Protein AF-A0A7J6KWG3-F1 (afdb_monomer)

Foldseek 3Di:
DDDDPDPDDPDDPPQCQQQLVLLAAKWWWADQFWNIKIWGQDRVLQWIKIKTATPDVQWDIFIATGFHWDAHSVNFKIFTHDRDPDHAQDFDWDPPFDDDPDQKWWADLVQLWTWDDDPNDIWTWHQVPHDPPFPRAPPPSNDNADKTWTADQFFRTWIKGDDVVLQFIKTKTDTPDPNTGITIGTRFHWDADPVNTMIGTDDDDDPDPGDDDPPQTPPDGDDDDRMWGADSVQSWTWDADPNDTITIHPVSD

Radius of gyration: 22.86 Å; Cα contacts (8 Å, |Δi|>4): 565; chains: 1; bounding box: 77×33×83 Å

Nearest PDB structures (foldseek):
  7z6h-assembly1_A  TM=2.059E-01  e=9.298E-02  Homo sapiens
  5wzq-assembly1_A  TM=2.617E-01  e=6.877E+00  Bifidobacterium bifidum
  5wzq-assembly2_B  TM=2.018E-01  e=3.888E+00  Bifidobacterium bifidum
  5wzn-assembly1_A  TM=2.023E-01  e=4.094E+00  Bifidobacterium bifidum
  4dq3-assembly1_A  TM=2.578E-01  e=5.038E+00  Bos taurus

Solvent-accessible surface area (backbone atoms only — not comparable to full-atom values): 14229 Å² total; per-residue (Å²): 139,88,82,84,86,78,83,74,83,83,73,85,75,71,78,61,58,26,59,42,68,70,63,45,45,57,26,16,27,54,49,86,65,23,65,32,36,39,40,37,35,38,46,90,77,33,28,33,32,41,38,38,28,43,56,48,91,85,28,36,56,32,80,45,54,65,22,37,43,47,41,37,73,80,45,44,31,41,37,45,50,74,67,52,93,65,57,71,73,57,91,60,36,32,61,90,47,80,69,82,87,66,56,55,36,39,32,40,62,90,76,50,32,42,40,45,75,55,94,93,39,78,35,68,15,23,48,89,65,37,66,89,86,52,74,70,45,63,92,56,67,85,59,80,41,28,46,26,15,31,58,52,92,62,25,59,48,28,37,38,38,36,38,65,91,79,34,27,32,31,42,39,37,28,46,59,53,81,72,28,43,47,30,56,44,57,39,43,44,47,47,64,44,97,85,55,44,34,40,36,43,69,82,74,101,65,81,62,78,42,72,92,70,82,64,50,18,49,94,50,82,71,82,85,68,57,60,33,44,34,41,71,90,75,50,32,40,41,49,74,58,97,88,42,78,28,66,14,25,53,88,58,84

Sequence (253 aa):
MLFRLSAIASVFSASLAGDLSTADGMYCGSGKYWSSLMFIVNSTDETLIASGIANLPYAAPWYLSNISIHMNELGDEIVIGKAPKTREPHSIGGFGYRVPSWTQVNFDVRTQTISATYKDTEMRCTPDQCPEHLPSPHDDRSSLDGFYCCSSKYWRDFFFRVDAADGTLDISGMATLPNSAPFYLSGIPFSTAKDGTVIELGVNGHQSRALRHTIGGFGYPVPSWTTLPFDANTKTITATYRGEKINCTPEQC

Mean predicted aligned error: 13.53 Å

Secondary structure (DSSP, 8-state):
-------------------GGGG-EEEEE--SSEEEEEEEEETTTTEEEEEEEESSTTPPPEEEEEEEEEE-TTSSEEEE-PPPSS--------SSSPPP--SEEEEETTTTEEEEEETTEEEEEBGGGS-TTSPPPPS-TT---EEEEE--SSEEEEEEEEETTTTEEEEEEEESSTTPPPEEEEEEEEEE-TTS-EEEE--SS------------TTSPPP--SEEEEETTTTEEEEEETTEEEEEBGGG-

Structure (mmCIF, N/CA/C/O backbone):
data_AF-A0A7J6KWG3-F1
#
_entry.id   AF-A0A7J6KWG3-F1
#
loop_
_atom_site.group_PDB
_atom_site.id
_atom_site.type_symbol
_atom_site.label_atom_id
_atom_site.label_alt_id
_atom_site.label_comp_id
_atom_site.label_asym_id
_atom_site.label_entity_id
_atom_site.label_seq_id
_atom_site.pdbx_PDB_ins_code
_atom_site.Cartn_x
_atom_site.Cartn_y
_atom_site.Cartn_z
_atom_site.occupancy
_atom_site.B_iso_or_equiv
_atom_site.auth_seq_id
_atom_site.auth_comp_id
_atom_site.auth_asym_id
_atom_site.auth_atom_id
_atom_site.pdbx_PDB_model_num
ATOM 1 N N . MET A 1 1 ? 56.470 -1.562 -52.258 1.00 38.12 1 MET A N 1
ATOM 2 C CA . MET A 1 1 ? 55.802 -2.518 -51.351 1.00 38.12 1 MET A CA 1
ATOM 3 C C . MET A 1 1 ? 55.271 -1.706 -50.175 1.00 38.12 1 MET A C 1
ATOM 5 O O . MET A 1 1 ? 56.066 -1.204 -49.394 1.00 38.12 1 MET A O 1
ATOM 9 N N . LEU A 1 2 ? 53.965 -1.414 -50.167 1.00 38.28 2 LEU A N 1
ATOM 10 C CA . LEU A 1 2 ? 53.293 -0.646 -49.113 1.00 38.28 2 LEU A CA 1
ATOM 11 C C . LEU A 1 2 ? 52.994 -1.563 -47.922 1.00 38.28 2 LEU A C 1
ATOM 13 O O . LEU A 1 2 ? 52.408 -2.620 -48.128 1.00 38.28 2 LEU A O 1
ATOM 17 N N . PHE A 1 3 ? 53.262 -1.107 -46.700 1.00 31.44 3 PHE A N 1
ATOM 18 C CA . PHE A 1 3 ? 52.518 -1.553 -45.522 1.00 31.44 3 PHE A CA 1
ATOM 19 C C . PHE A 1 3 ? 51.954 -0.328 -44.803 1.00 31.44 3 PHE A C 1
ATOM 21 O O . PHE A 1 3 ? 52.668 0.423 -44.145 1.00 31.44 3 PHE A O 1
ATOM 28 N N . ARG A 1 4 ? 50.646 -0.114 -44.989 1.00 40.12 4 ARG A N 1
ATOM 29 C CA . ARG A 1 4 ? 49.814 0.706 -44.108 1.00 40.12 4 ARG A CA 1
ATOM 30 C C . ARG A 1 4 ? 49.523 -0.126 -42.860 1.00 40.12 4 ARG A C 1
ATOM 32 O O . ARG A 1 4 ? 48.916 -1.185 -42.977 1.00 40.12 4 ARG A O 1
ATOM 39 N N . LEU A 1 5 ? 49.914 0.360 -41.688 1.00 33.06 5 LEU A N 1
ATOM 40 C CA . LEU A 1 5 ? 49.377 -0.110 -40.412 1.00 33.06 5 LEU A CA 1
ATOM 41 C C . LEU A 1 5 ? 48.216 0.811 -40.031 1.00 33.06 5 LEU A C 1
ATOM 43 O O . LEU A 1 5 ? 48.388 1.853 -39.409 1.00 33.06 5 LEU A O 1
ATOM 47 N N . SER A 1 6 ? 47.027 0.430 -40.486 1.00 37.72 6 SER A N 1
ATOM 48 C CA . SER A 1 6 ? 45.756 0.918 -39.964 1.00 37.72 6 SER A CA 1
ATOM 49 C C . SER A 1 6 ? 45.388 0.021 -38.785 1.00 37.72 6 SER A C 1
ATOM 51 O O . SER A 1 6 ? 44.870 -1.074 -38.987 1.00 37.72 6 SER A O 1
ATOM 53 N N . ALA A 1 7 ? 45.697 0.445 -37.561 1.00 38.38 7 ALA A N 1
ATOM 54 C CA . ALA A 1 7 ? 45.121 -0.182 -36.380 1.00 38.38 7 ALA A CA 1
ATOM 55 C C . ALA A 1 7 ? 43.686 0.335 -36.234 1.00 38.38 7 ALA A C 1
ATOM 57 O O . ALA A 1 7 ? 43.446 1.503 -35.931 1.00 38.38 7 ALA A O 1
ATOM 58 N N . ILE A 1 8 ? 42.755 -0.552 -36.571 1.00 42.16 8 ILE A N 1
ATOM 59 C CA . ILE A 1 8 ? 41.315 -0.408 -36.405 1.00 42.16 8 ILE A CA 1
ATOM 60 C C . ILE A 1 8 ? 40.984 -0.328 -34.912 1.00 42.16 8 ILE A C 1
ATOM 62 O O . ILE A 1 8 ? 41.649 -0.933 -34.074 1.00 42.16 8 ILE A O 1
ATOM 66 N N . ALA A 1 9 ? 39.948 0.456 -34.629 1.00 39.81 9 ALA A N 1
ATOM 67 C CA . ALA A 1 9 ? 39.360 0.728 -33.334 1.00 39.81 9 ALA A CA 1
ATOM 68 C C . ALA A 1 9 ? 39.155 -0.516 -32.454 1.00 39.81 9 ALA A C 1
ATOM 70 O O . ALA A 1 9 ? 38.466 -1.456 -32.842 1.00 39.81 9 ALA A O 1
ATOM 71 N N . SER A 1 10 ? 39.631 -0.430 -31.215 1.00 36.69 10 SER A N 1
ATOM 72 C CA . SER A 1 10 ? 39.047 -1.155 -30.088 1.00 36.69 10 SER A CA 1
ATOM 73 C C . SER A 1 10 ? 38.145 -0.169 -29.355 1.00 36.69 10 SER A C 1
ATOM 75 O O . SER A 1 10 ? 38.565 0.498 -28.410 1.00 36.69 10 SER A O 1
ATOM 77 N N . VAL A 1 11 ? 36.921 -0.000 -29.857 1.00 40.78 11 VAL A N 1
ATOM 78 C CA . VAL A 1 11 ? 35.859 0.672 -29.104 1.00 40.78 11 VAL A CA 1
ATOM 79 C C . VAL A 1 11 ? 35.653 -0.130 -27.825 1.00 40.78 11 VAL A C 1
ATOM 81 O O . VAL A 1 11 ? 35.500 -1.351 -27.877 1.00 40.78 11 VAL A O 1
ATOM 84 N N . PHE A 1 12 ? 35.681 0.566 -26.691 1.00 37.81 12 PHE A N 1
ATOM 85 C CA . PHE A 1 12 ? 35.241 0.069 -25.397 1.00 37.81 12 PHE A CA 1
ATOM 86 C C . PHE A 1 12 ? 33.904 -0.664 -25.553 1.00 37.81 12 PHE A C 1
ATOM 88 O O . PHE A 1 12 ? 32.853 -0.039 -25.620 1.00 37.81 12 PHE A O 1
ATOM 95 N N . SER A 1 13 ? 33.932 -1.992 -25.586 1.00 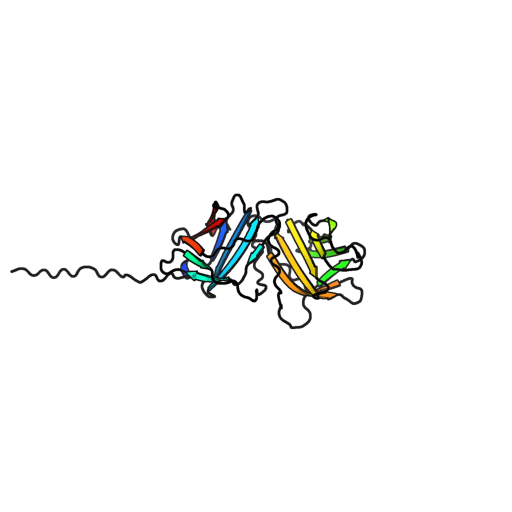36.34 13 SER A N 1
ATOM 96 C CA . SER A 1 13 ? 32.800 -2.775 -25.107 1.00 36.34 13 SER A CA 1
ATOM 97 C C . SER A 1 13 ? 33.060 -2.965 -23.625 1.00 36.34 13 SER A C 1
ATOM 99 O O . SER A 1 13 ? 33.536 -4.009 -23.187 1.00 36.34 13 SER A O 1
ATOM 101 N N . ALA A 1 14 ? 32.839 -1.891 -22.860 1.00 39.78 14 ALA A N 1
ATOM 102 C CA . ALA A 1 14 ? 32.459 -2.080 -21.477 1.00 39.78 14 ALA A CA 1
ATOM 103 C C . ALA A 1 14 ? 31.234 -2.987 -21.547 1.00 39.78 14 ALA A C 1
ATOM 105 O O . ALA A 1 14 ? 30.216 -2.614 -22.130 1.00 39.78 14 ALA A O 1
ATOM 106 N N . SER A 1 15 ? 31.382 -4.215 -21.065 1.00 37.25 15 SER A N 1
ATOM 107 C CA . SER A 1 15 ? 30.244 -5.046 -20.736 1.00 37.25 15 SER A CA 1
ATOM 108 C C . SER A 1 15 ? 29.381 -4.217 -19.790 1.00 37.25 15 SER A C 1
ATOM 110 O O . SER A 1 15 ? 29.710 -4.097 -18.608 1.00 37.25 15 SER A O 1
ATOM 112 N N . LEU A 1 16 ? 28.313 -3.608 -20.311 1.00 47.41 16 LEU A N 1
ATOM 113 C CA . LEU A 1 16 ? 27.133 -3.308 -19.517 1.00 47.41 16 LEU A CA 1
ATOM 114 C C . LEU A 1 16 ? 26.587 -4.670 -19.082 1.00 47.41 16 LEU A C 1
ATOM 116 O O . LEU A 1 16 ? 25.642 -5.187 -19.658 1.00 47.41 16 LEU A O 1
ATOM 120 N N . ALA A 1 17 ? 27.243 -5.290 -18.101 1.00 46.81 17 ALA A N 1
ATOM 121 C CA . ALA A 1 17 ? 26.505 -6.109 -17.166 1.00 46.81 17 ALA A CA 1
ATOM 122 C C . ALA A 1 17 ? 25.428 -5.174 -16.610 1.00 46.81 17 ALA A C 1
ATOM 124 O O . ALA A 1 17 ? 25.769 -4.058 -16.208 1.00 46.81 17 ALA A O 1
ATOM 125 N N . GLY A 1 18 ? 24.160 -5.575 -16.710 1.00 57.66 18 GLY A N 1
ATOM 126 C CA . GLY A 1 18 ? 23.022 -4.756 -16.311 1.00 57.66 18 GLY A CA 1
ATOM 127 C C . GLY A 1 18 ? 23.248 -4.174 -14.919 1.00 57.66 18 GLY A C 1
ATOM 128 O O . GLY A 1 18 ? 23.191 -4.887 -13.922 1.00 57.66 18 GLY A O 1
ATOM 129 N N . ASP A 1 19 ? 23.567 -2.885 -14.857 1.00 77.19 19 ASP A N 1
ATOM 130 C CA . ASP A 1 19 ? 23.761 -2.192 -13.594 1.00 77.19 19 ASP A CA 1
ATOM 131 C C . ASP A 1 19 ? 22.392 -1.731 -13.105 1.00 77.19 19 ASP A C 1
ATOM 133 O O . ASP A 1 19 ? 21.732 -0.895 -13.734 1.00 77.19 19 ASP A O 1
ATOM 137 N N . LEU A 1 20 ? 21.967 -2.285 -11.971 1.00 79.75 20 LEU A N 1
ATOM 138 C CA . LEU A 1 20 ? 20.697 -1.944 -11.345 1.00 79.75 20 LEU A CA 1
ATOM 139 C C . LEU A 1 20 ? 20.639 -0.467 -10.926 1.00 79.75 20 LEU A C 1
ATOM 141 O O . LEU A 1 20 ? 19.543 0.075 -10.814 1.00 79.75 20 LEU A O 1
ATOM 145 N N . SER A 1 21 ? 21.783 0.217 -10.775 1.00 77.88 21 SER A N 1
ATOM 146 C CA . SER A 1 21 ? 21.836 1.659 -10.492 1.00 77.88 21 SER A CA 1
ATOM 147 C C . SER A 1 21 ? 21.114 2.505 -11.546 1.00 77.88 21 SER A C 1
ATOM 149 O O . SER A 1 21 ? 20.585 3.572 -11.239 1.00 77.88 21 SER A O 1
ATOM 151 N N . THR A 1 22 ? 21.020 2.012 -12.785 1.00 82.00 22 THR A N 1
ATOM 152 C CA . THR A 1 22 ? 20.290 2.691 -13.866 1.00 82.00 22 THR A CA 1
ATOM 153 C C . THR A 1 22 ? 18.775 2.656 -13.673 1.00 82.00 22 THR A C 1
ATOM 155 O O . THR A 1 22 ? 18.085 3.578 -14.115 1.00 82.00 22 THR A O 1
ATOM 158 N N . ALA A 1 23 ? 18.276 1.630 -12.982 1.00 86.56 23 ALA A N 1
ATOM 159 C CA . ALA A 1 23 ? 16.871 1.432 -12.656 1.00 86.56 23 ALA A CA 1
ATOM 160 C C . ALA A 1 23 ? 16.490 1.977 -11.271 1.00 86.56 23 ALA A C 1
ATOM 162 O O . ALA A 1 23 ? 15.313 1.927 -10.919 1.00 86.56 23 ALA A O 1
ATOM 163 N N . ASP A 1 24 ? 17.431 2.518 -10.494 1.00 89.38 24 ASP A N 1
ATOM 164 C CA . ASP A 1 24 ? 17.155 3.068 -9.165 1.00 89.38 24 ASP A CA 1
ATOM 165 C C . ASP A 1 24 ? 16.125 4.209 -9.223 1.00 89.38 24 ASP A C 1
ATOM 167 O O . ASP A 1 24 ? 16.208 5.116 -10.064 1.00 89.38 24 ASP A O 1
ATOM 171 N N . GLY A 1 25 ? 15.132 4.154 -8.331 1.00 87.25 25 GLY A N 1
ATOM 172 C CA . GLY A 1 25 ? 14.121 5.197 -8.201 1.00 87.25 25 GLY A CA 1
ATOM 173 C C . GLY A 1 25 ? 12.688 4.699 -8.038 1.00 87.25 25 GLY A C 1
ATOM 174 O O . GLY A 1 25 ? 12.412 3.546 -7.701 1.00 87.25 25 GLY A O 1
ATOM 175 N N . MET A 1 26 ? 11.760 5.632 -8.251 1.00 86.12 26 MET A N 1
ATOM 176 C CA . MET A 1 26 ? 10.323 5.431 -8.105 1.00 86.12 26 MET A CA 1
ATOM 177 C C . MET A 1 26 ? 9.627 5.496 -9.454 1.00 86.12 26 MET A C 1
ATOM 179 O O . MET A 1 26 ? 9.906 6.392 -10.244 1.00 86.12 26 MET A O 1
ATOM 183 N N . TYR A 1 27 ? 8.690 4.582 -9.677 1.00 88.38 27 TYR A N 1
ATOM 184 C CA . TYR A 1 27 ? 7.946 4.466 -10.923 1.00 88.38 27 TYR A CA 1
ATOM 185 C C . TYR A 1 27 ? 6.472 4.317 -10.598 1.00 88.38 27 TYR A C 1
ATOM 187 O O . TYR A 1 27 ? 6.094 3.380 -9.895 1.00 88.38 27 TYR A O 1
ATOM 195 N N . CYS A 1 28 ? 5.640 5.206 -11.127 1.00 86.31 28 CYS A N 1
ATOM 196 C CA . CYS A 1 28 ? 4.196 5.169 -10.939 1.00 86.31 28 CYS A CA 1
ATOM 197 C C . CYS A 1 28 ? 3.527 4.978 -12.291 1.00 86.31 28 CYS A C 1
ATOM 199 O O . CYS A 1 28 ? 4.050 5.427 -13.296 1.00 86.31 28 CYS A O 1
ATOM 201 N N . GLY A 1 29 ? 2.383 4.310 -12.338 1.00 87.00 29 GLY A N 1
ATOM 202 C CA . GLY A 1 29 ? 1.587 4.171 -13.550 1.00 87.00 29 GLY A CA 1
ATOM 203 C C . GLY A 1 29 ? 0.136 3.856 -13.227 1.00 87.00 29 GLY A C 1
ATOM 204 O O . GLY A 1 29 ? -0.225 3.545 -12.093 1.00 87.00 29 GLY A O 1
ATOM 205 N N . SER A 1 30 ? -0.719 3.943 -14.236 1.00 87.06 30 SER A N 1
ATOM 206 C CA . SER A 1 30 ? -2.128 3.566 -14.139 1.00 87.06 30 SER A CA 1
ATOM 207 C C . SER A 1 30 ? -2.584 2.934 -15.450 1.00 87.06 30 SER A C 1
ATOM 209 O O . SER A 1 30 ? -1.952 3.093 -16.493 1.00 87.06 30 SER A O 1
ATOM 211 N N . GLY A 1 31 ? -3.668 2.171 -15.393 1.00 84.94 31 GLY A N 1
ATOM 212 C CA . GLY A 1 31 ? -4.233 1.479 -16.541 1.00 84.94 31 GLY A CA 1
ATOM 213 C C . GLY A 1 31 ? -5.673 1.061 -16.285 1.00 84.94 31 GLY A C 1
ATOM 214 O O . GLY A 1 31 ? -6.280 1.394 -15.267 1.00 84.94 31 GLY A O 1
ATOM 215 N N . LYS A 1 32 ? -6.238 0.276 -17.197 1.00 83.44 32 LYS A N 1
ATOM 216 C CA . LYS A 1 32 ? -7.636 -0.166 -17.145 1.00 83.44 32 LYS A CA 1
ATOM 217 C C . LYS A 1 32 ? -7.978 -0.883 -15.846 1.00 83.44 32 LYS A C 1
ATOM 219 O O . LYS A 1 32 ? -9.055 -0.656 -15.305 1.00 83.44 32 LYS A O 1
ATOM 224 N N . TYR A 1 33 ? -7.080 -1.751 -15.373 1.00 78.00 33 TYR A N 1
ATOM 225 C CA . TYR A 1 33 ? -7.287 -2.571 -14.175 1.00 78.00 33 TYR A CA 1
ATOM 226 C C . TYR A 1 33 ? -6.713 -1.952 -12.903 1.00 78.00 33 TYR A C 1
ATOM 228 O O . TYR A 1 33 ? -7.083 -2.385 -11.817 1.00 78.00 33 TYR A O 1
ATOM 236 N N . TRP A 1 34 ? -5.835 -0.956 -13.018 1.00 78.56 34 TRP A N 1
ATOM 237 C CA . TRP A 1 34 ? -5.084 -0.392 -11.899 1.00 78.56 34 TRP A CA 1
ATOM 238 C C . TRP A 1 34 ? -5.220 1.126 -11.906 1.00 78.56 34 TRP A C 1
ATOM 240 O O . TRP A 1 34 ? -4.708 1.785 -12.804 1.00 78.56 34 TRP A O 1
ATOM 250 N N . SER A 1 35 ? -5.892 1.692 -10.904 1.00 75.31 35 SER A N 1
ATOM 251 C CA . SER A 1 35 ? -5.965 3.148 -10.745 1.00 75.31 35 SER A CA 1
ATOM 252 C C . SER A 1 35 ? -4.614 3.735 -10.341 1.00 75.31 35 SER A C 1
ATOM 254 O O . SER A 1 35 ? -4.339 4.896 -10.616 1.00 75.31 35 SER A O 1
ATOM 256 N N . SER A 1 36 ? -3.779 2.934 -9.680 1.00 78.06 36 SER A N 1
ATOM 257 C CA . SER A 1 36 ? -2.394 3.262 -9.366 1.00 78.06 36 SER A CA 1
ATOM 258 C C . SER A 1 36 ? -1.589 1.974 -9.250 1.00 78.06 36 SER A C 1
ATOM 260 O O . SER A 1 36 ? -2.054 0.986 -8.675 1.00 78.06 36 SER A O 1
ATOM 262 N N . LEU A 1 37 ? -0.389 1.987 -9.807 1.00 82.44 37 LEU A N 1
ATOM 263 C CA . LEU A 1 37 ? 0.627 0.965 -9.667 1.00 82.44 37 LEU A CA 1
ATOM 264 C C . LEU A 1 37 ? 1.956 1.667 -9.410 1.00 82.44 37 LEU A C 1
ATOM 266 O O . LEU A 1 37 ? 2.284 2.616 -10.114 1.00 82.44 37 LEU A O 1
ATOM 270 N N . MET A 1 38 ? 2.700 1.214 -8.407 1.00 83.62 38 MET A N 1
ATOM 271 C CA . MET A 1 38 ? 3.966 1.820 -8.016 1.00 83.62 38 MET A CA 1
ATOM 272 C C . MET A 1 38 ? 5.036 0.758 -7.803 1.00 83.62 38 MET A C 1
ATOM 274 O O . MET A 1 38 ? 4.768 -0.288 -7.207 1.00 83.62 38 MET A O 1
ATOM 278 N N . PHE A 1 39 ? 6.251 1.092 -8.223 1.00 85.38 39 PHE A N 1
ATOM 279 C CA . PHE A 1 39 ? 7.476 0.353 -7.972 1.00 85.38 39 PHE A CA 1
ATOM 280 C C . PHE A 1 39 ? 8.522 1.284 -7.355 1.00 85.38 39 PHE A C 1
ATOM 282 O O . PHE A 1 39 ? 8.697 2.411 -7.815 1.00 85.38 39 PHE A O 1
ATOM 289 N N . ILE A 1 40 ? 9.225 0.809 -6.330 1.00 84.88 40 ILE A N 1
ATOM 290 C CA . ILE A 1 40 ? 10.441 1.440 -5.812 1.00 84.88 40 ILE A CA 1
ATOM 291 C C . ILE A 1 40 ? 11.562 0.432 -5.972 1.00 84.88 40 ILE A C 1
ATOM 293 O O . ILE A 1 40 ? 11.524 -0.635 -5.361 1.00 84.88 40 ILE A O 1
ATOM 297 N N . VAL A 1 41 ? 12.531 0.781 -6.804 1.00 87.00 41 VAL A N 1
ATOM 298 C CA . VAL A 1 41 ? 13.745 0.009 -7.040 1.00 87.00 41 VAL A CA 1
ATOM 299 C C . VAL A 1 41 ? 14.850 0.656 -6.222 1.00 87.00 41 VAL A C 1
ATOM 301 O O . VAL A 1 41 ? 15.086 1.853 -6.369 1.00 87.00 41 VAL A O 1
ATOM 304 N N . ASN A 1 42 ? 15.494 -0.128 -5.361 1.00 83.56 42 ASN A N 1
ATOM 305 C CA . ASN A 1 42 ? 16.675 0.279 -4.615 1.00 83.56 42 ASN A CA 1
ATOM 306 C C . ASN A 1 42 ? 17.853 -0.580 -5.072 1.00 83.56 42 ASN A C 1
ATOM 308 O O . ASN A 1 42 ? 17.913 -1.778 -4.777 1.00 83.56 42 ASN A O 1
ATOM 312 N N . SER A 1 43 ? 18.786 0.036 -5.794 1.00 84.38 43 SER A N 1
ATOM 313 C CA . SER A 1 43 ? 19.951 -0.659 -6.337 1.00 84.38 43 SER A CA 1
ATOM 314 C C . SER A 1 43 ? 21.014 -0.979 -5.288 1.00 84.38 43 SER A C 1
ATOM 316 O O . SER A 1 43 ? 21.823 -1.870 -5.507 1.00 84.38 43 SER A O 1
ATOM 318 N N . THR A 1 44 ? 21.032 -0.257 -4.164 1.00 80.62 44 THR A N 1
ATOM 319 C CA . THR A 1 44 ? 22.004 -0.475 -3.078 1.00 80.62 44 THR A CA 1
ATOM 320 C C . THR A 1 44 ? 21.698 -1.765 -2.328 1.00 80.62 44 THR A C 1
ATOM 322 O O . THR A 1 44 ? 22.601 -2.549 -2.050 1.00 80.62 44 THR A O 1
ATOM 325 N N . ASP A 1 45 ? 20.418 -1.987 -2.033 1.00 78.75 45 ASP A N 1
ATOM 326 C CA . ASP A 1 45 ? 19.956 -3.162 -1.292 1.00 78.75 45 ASP A CA 1
ATOM 327 C C . ASP A 1 45 ? 19.475 -4.293 -2.218 1.00 78.75 45 ASP A C 1
ATOM 329 O O . ASP A 1 45 ? 19.065 -5.345 -1.734 1.00 78.75 45 ASP A O 1
ATOM 333 N N . GLU A 1 46 ? 19.486 -4.071 -3.538 1.00 84.00 46 GLU A N 1
ATOM 334 C CA . GLU A 1 46 ? 18.944 -4.982 -4.557 1.00 84.00 46 GLU A CA 1
ATOM 335 C C . GLU A 1 46 ? 17.500 -5.417 -4.250 1.00 84.00 46 GLU A C 1
ATOM 337 O O . GLU A 1 46 ? 17.121 -6.592 -4.340 1.00 84.00 46 GLU A O 1
ATOM 342 N N . THR A 1 47 ? 16.668 -4.448 -3.861 1.00 82.75 47 THR A N 1
ATOM 343 C CA . THR A 1 47 ? 15.276 -4.691 -3.473 1.00 82.75 47 THR A CA 1
ATOM 344 C C . THR A 1 47 ? 14.280 -3.912 -4.318 1.00 82.75 47 THR A C 1
ATOM 346 O O . THR A 1 47 ? 14.514 -2.787 -4.756 1.00 82.75 47 THR A O 1
ATOM 349 N N . LEU A 1 48 ? 13.123 -4.539 -4.513 1.00 82.44 48 LEU A N 1
ATOM 350 C CA . LEU A 1 48 ? 11.926 -3.955 -5.085 1.00 82.44 48 LEU A CA 1
ATOM 351 C C . LEU A 1 48 ? 10.829 -3.911 -4.032 1.00 82.44 48 LEU A C 1
ATOM 353 O O . LEU A 1 48 ? 10.536 -4.902 -3.350 1.00 82.44 48 LEU A O 1
ATOM 357 N N . ILE A 1 49 ? 10.154 -2.773 -3.992 1.00 79.44 49 ILE A N 1
ATOM 358 C CA . ILE A 1 49 ? 8.848 -2.639 -3.370 1.00 79.44 49 ILE A CA 1
ATOM 359 C C . ILE A 1 49 ? 7.821 -2.376 -4.458 1.00 79.44 49 ILE A C 1
ATOM 361 O O . ILE A 1 49 ? 8.059 -1.582 -5.363 1.00 79.44 49 ILE A O 1
ATOM 365 N N . ALA A 1 50 ? 6.678 -3.044 -4.368 1.00 77.88 50 ALA A N 1
ATOM 366 C CA . ALA A 1 50 ? 5.584 -2.876 -5.305 1.00 77.88 50 ALA A CA 1
ATOM 367 C C . ALA A 1 50 ? 4.269 -2.677 -4.552 1.00 77.88 50 ALA A C 1
ATOM 369 O O . ALA A 1 50 ? 3.989 -3.360 -3.565 1.00 77.88 50 ALA A O 1
ATOM 370 N N . SER A 1 51 ? 3.438 -1.766 -5.041 1.00 76.00 51 SER A N 1
ATOM 371 C CA . SER A 1 51 ? 2.085 -1.563 -4.528 1.00 76.00 51 SER A CA 1
ATOM 372 C C . SER A 1 51 ? 1.123 -1.268 -5.662 1.00 76.00 51 SER A C 1
ATOM 374 O O . SER A 1 51 ? 1.530 -0.721 -6.688 1.00 76.00 51 SER A O 1
ATOM 376 N N . GLY A 1 52 ? -0.156 -1.560 -5.467 1.00 74.06 52 GLY A N 1
ATOM 377 C CA . GLY A 1 52 ? -1.170 -1.191 -6.443 1.00 74.06 52 GLY A CA 1
ATOM 378 C C . GLY A 1 52 ? -2.562 -1.068 -5.849 1.00 74.06 52 GLY A C 1
ATOM 379 O O . GLY A 1 52 ? -2.888 -1.686 -4.836 1.00 74.06 52 GLY A O 1
ATOM 380 N N . ILE A 1 53 ? -3.388 -0.269 -6.520 1.00 71.69 53 ILE A N 1
ATOM 381 C CA . ILE A 1 53 ? -4.814 -0.092 -6.253 1.00 71.69 53 ILE A CA 1
ATOM 382 C C . ILE A 1 53 ? -5.546 -0.410 -7.543 1.00 71.69 53 ILE A C 1
ATOM 384 O O . ILE A 1 53 ? -5.260 0.175 -8.593 1.00 71.69 53 ILE A O 1
ATOM 388 N N . ALA A 1 54 ? -6.469 -1.361 -7.484 1.00 71.00 54 ALA A N 1
ATOM 389 C CA . ALA A 1 54 ? -7.218 -1.706 -8.671 1.00 71.00 54 ALA A CA 1
ATOM 390 C C . ALA A 1 54 ? -8.256 -0.636 -9.016 1.00 71.00 54 ALA A C 1
ATOM 392 O O . ALA A 1 54 ? -8.827 0.014 -8.146 1.00 71.00 54 ALA A O 1
ATOM 393 N N . ASN A 1 55 ? -8.548 -0.502 -10.305 1.00 70.69 55 ASN A N 1
ATOM 394 C CA . ASN A 1 55 ? -9.608 0.354 -10.822 1.00 70.69 55 ASN A CA 1
ATOM 395 C C . ASN A 1 55 ? -10.982 -0.331 -10.677 1.00 70.69 55 ASN A C 1
ATOM 397 O O . ASN A 1 55 ? -11.689 -0.574 -11.655 1.00 70.69 55 ASN A O 1
ATOM 401 N N . LEU A 1 56 ? -11.323 -0.724 -9.449 1.00 61.47 56 LEU A N 1
ATOM 402 C CA . LEU A 1 56 ? -12.643 -1.215 -9.072 1.00 61.47 56 LEU A CA 1
ATOM 403 C C . LEU A 1 56 ? -13.140 -0.438 -7.854 1.00 61.47 56 LEU A C 1
ATOM 405 O O . LEU A 1 56 ? -12.339 -0.098 -6.979 1.00 61.47 56 LEU A O 1
ATOM 409 N N . PRO A 1 57 ? -14.459 -0.201 -7.759 1.00 55.12 57 PRO A N 1
ATOM 410 C CA . PRO A 1 57 ? -15.058 0.260 -6.519 1.00 55.12 57 PRO A CA 1
ATOM 411 C C . PRO A 1 57 ? -14.637 -0.653 -5.365 1.00 55.12 57 PRO A C 1
ATOM 413 O O . PRO A 1 57 ? -14.708 -1.877 -5.492 1.00 55.12 57 PRO A O 1
ATOM 416 N N . TYR A 1 58 ? -14.207 -0.050 -4.256 1.00 49.34 58 TYR A N 1
ATOM 417 C CA . TYR A 1 58 ? -13.844 -0.753 -3.019 1.00 49.34 58 TYR A CA 1
ATOM 418 C C . TYR A 1 58 ? -12.633 -1.693 -3.127 1.00 49.34 58 TYR A C 1
ATOM 420 O O . TYR A 1 58 ? -12.437 -2.540 -2.256 1.00 49.34 58 TYR A O 1
ATOM 428 N N . ALA A 1 59 ? -11.807 -1.562 -4.171 1.00 53.16 59 ALA A N 1
ATOM 429 C CA . ALA A 1 59 ? -10.594 -2.355 -4.271 1.00 53.16 59 ALA A CA 1
ATOM 430 C C . ALA A 1 59 ? -9.623 -2.028 -3.137 1.00 53.16 59 ALA A C 1
ATOM 432 O O . ALA A 1 59 ? -9.131 -0.902 -3.038 1.00 53.16 59 ALA A O 1
ATOM 433 N N . ALA A 1 60 ? -9.304 -3.030 -2.316 1.00 52.69 60 ALA A N 1
ATOM 434 C CA . ALA A 1 60 ? -8.272 -2.855 -1.307 1.00 52.69 60 ALA A CA 1
ATOM 435 C C . ALA A 1 60 ? -6.896 -2.709 -1.987 1.00 52.69 60 ALA A C 1
ATOM 437 O O . ALA A 1 60 ? -6.611 -3.405 -2.972 1.00 52.69 60 ALA A O 1
ATOM 438 N N . PRO A 1 61 ? -6.031 -1.815 -1.486 1.00 60.62 61 PRO A N 1
ATOM 439 C CA . PRO A 1 61 ? -4.659 -1.744 -1.952 1.00 60.62 61 PRO A CA 1
ATOM 440 C C . PRO A 1 61 ? -3.922 -3.046 -1.629 1.00 60.62 61 PRO A C 1
ATOM 442 O O . PRO A 1 61 ? -4.224 -3.723 -0.647 1.00 60.62 61 PRO A O 1
ATOM 445 N N . TRP A 1 62 ? -2.918 -3.383 -2.432 1.00 65.88 62 TRP A N 1
ATOM 446 C CA . TRP A 1 62 ? -1.968 -4.442 -2.101 1.00 65.88 62 TRP A CA 1
ATOM 447 C C . TRP A 1 62 ? -0.547 -3.899 -2.059 1.00 65.88 62 TRP A C 1
ATOM 449 O O . TRP A 1 62 ? -0.228 -2.863 -2.647 1.00 65.88 62 TRP A O 1
ATOM 459 N N . TYR A 1 63 ? 0.305 -4.644 -1.362 1.00 66.56 63 TYR A N 1
ATOM 460 C CA . TYR A 1 63 ? 1.678 -4.262 -1.094 1.00 66.56 63 TYR A CA 1
ATOM 461 C C . TYR A 1 63 ? 2.604 -5.481 -1.029 1.00 66.56 63 TYR A C 1
ATOM 463 O O . TYR A 1 63 ? 2.258 -6.524 -0.460 1.00 66.56 63 TYR A O 1
ATOM 471 N N . LEU A 1 64 ? 3.793 -5.340 -1.607 1.00 66.94 64 LEU A N 1
ATOM 472 C CA . LEU A 1 64 ? 4.889 -6.296 -1.554 1.00 66.94 64 LEU A CA 1
ATOM 473 C C . LEU A 1 64 ? 6.181 -5.542 -1.219 1.00 66.94 64 LEU A C 1
ATOM 475 O O . LEU A 1 64 ? 6.576 -4.659 -1.973 1.00 66.94 64 LEU A O 1
ATOM 479 N N . SER A 1 65 ? 6.847 -5.912 -0.124 1.00 67.88 65 SER A N 1
ATOM 480 C CA . SER A 1 65 ? 8.148 -5.363 0.277 1.00 67.88 65 SER A CA 1
ATOM 481 C C . SER A 1 65 ? 9.287 -6.362 0.111 1.00 67.88 65 SER A C 1
ATOM 483 O O . SER A 1 65 ? 9.068 -7.579 0.106 1.00 67.88 65 SER A O 1
ATOM 485 N N . ASN A 1 66 ? 10.505 -5.816 0.044 1.00 66.56 66 ASN A N 1
ATOM 486 C CA . ASN A 1 66 ? 11.783 -6.527 0.113 1.00 66.56 66 ASN A CA 1
ATOM 487 C C . ASN A 1 66 ? 11.895 -7.679 -0.881 1.00 66.56 66 ASN A C 1
ATOM 489 O O . ASN A 1 66 ? 12.475 -8.723 -0.580 1.00 66.56 66 ASN A O 1
ATOM 493 N N . ILE A 1 67 ? 11.309 -7.520 -2.066 1.00 75.38 67 ILE A N 1
ATOM 494 C CA . ILE A 1 67 ? 11.465 -8.524 -3.103 1.00 75.38 67 ILE A CA 1
ATOM 495 C C . ILE A 1 67 ? 12.875 -8.362 -3.660 1.00 75.38 67 ILE A C 1
ATOM 497 O O . ILE A 1 67 ? 13.202 -7.303 -4.181 1.00 75.38 67 ILE A O 1
ATOM 501 N N . SER A 1 68 ? 13.713 -9.389 -3.529 1.00 82.50 68 SER A N 1
ATOM 502 C CA . SER A 1 68 ? 15.049 -9.371 -4.132 1.00 82.50 68 SER A CA 1
ATOM 503 C C . SER A 1 68 ? 14.930 -9.219 -5.648 1.00 82.50 68 SER A C 1
ATOM 505 O O . SER A 1 68 ? 14.069 -9.856 -6.262 1.00 82.50 68 SER A O 1
ATOM 507 N N . ILE A 1 69 ? 15.782 -8.390 -6.238 1.00 87.06 69 ILE A N 1
ATOM 508 C CA . ILE A 1 69 ? 15.831 -8.144 -7.678 1.00 87.06 69 ILE A CA 1
ATOM 509 C C . ILE A 1 69 ? 17.269 -8.129 -8.188 1.00 87.06 69 ILE A C 1
ATOM 511 O O . ILE A 1 69 ? 18.203 -7.919 -7.431 1.00 87.06 69 ILE A O 1
ATOM 515 N N . HIS A 1 70 ? 17.435 -8.330 -9.488 1.00 88.88 70 HIS A N 1
ATOM 516 C CA . HIS A 1 70 ? 18.669 -8.028 -10.212 1.00 88.88 70 HIS A CA 1
ATOM 517 C C . HIS A 1 70 ? 18.316 -7.608 -11.639 1.00 88.88 70 HIS A C 1
ATOM 519 O O . HIS A 1 70 ? 17.216 -7.894 -12.112 1.00 88.88 70 HIS A O 1
ATOM 525 N N . MET A 1 71 ? 19.236 -6.948 -12.336 1.00 89.25 71 MET A N 1
ATOM 526 C CA . MET A 1 71 ? 19.101 -6.764 -13.780 1.00 89.25 71 MET A CA 1
ATOM 527 C C . MET A 1 71 ? 19.549 -8.029 -14.508 1.00 89.25 71 MET A C 1
ATOM 529 O O . MET A 1 71 ? 20.493 -8.698 -14.083 1.00 89.25 71 MET A O 1
ATOM 533 N N . ASN A 1 72 ? 18.887 -8.354 -15.616 1.00 86.25 72 ASN A N 1
ATOM 534 C CA . ASN A 1 72 ? 19.373 -9.396 -16.515 1.00 86.25 72 ASN A CA 1
ATOM 535 C C . ASN A 1 72 ? 20.706 -8.986 -17.185 1.00 86.25 72 ASN A C 1
ATOM 537 O O . ASN A 1 72 ? 21.156 -7.841 -17.091 1.00 86.25 72 ASN A O 1
ATOM 541 N N . GLU A 1 73 ? 21.344 -9.926 -17.890 1.00 84.12 73 GLU A N 1
ATOM 542 C CA . GLU A 1 73 ? 22.646 -9.691 -18.541 1.00 84.12 73 GLU A CA 1
ATOM 543 C C . GLU A 1 73 ? 22.621 -8.545 -19.565 1.00 84.12 73 GLU A C 1
ATOM 545 O O . GLU A 1 73 ? 23.653 -7.924 -19.805 1.00 84.12 73 GLU A O 1
ATOM 550 N N . LEU A 1 74 ? 21.453 -8.262 -20.152 1.00 84.94 74 LEU A N 1
ATOM 551 C CA . LEU A 1 74 ? 21.256 -7.230 -21.171 1.00 84.94 74 LEU A CA 1
ATOM 552 C C . LEU A 1 74 ? 20.922 -5.849 -20.583 1.00 84.94 74 LEU A C 1
ATOM 554 O O . LEU A 1 74 ? 21.005 -4.852 -21.298 1.00 84.94 74 LEU A O 1
ATOM 558 N N . GLY A 1 75 ? 20.559 -5.772 -19.301 1.00 83.56 75 GLY A N 1
ATOM 559 C CA . GLY A 1 75 ? 20.148 -4.533 -18.644 1.00 83.56 75 GLY A CA 1
ATOM 560 C C . GLY A 1 75 ? 18.778 -3.998 -19.082 1.00 83.56 75 GLY A C 1
ATOM 561 O O . GLY A 1 75 ? 18.492 -2.829 -18.834 1.00 83.56 75 GLY A O 1
ATOM 562 N N . ASP A 1 76 ? 17.935 -4.814 -19.715 1.00 89.31 76 ASP A N 1
ATOM 563 C CA . ASP A 1 76 ? 16.611 -4.426 -20.231 1.00 89.31 76 ASP A CA 1
ATOM 564 C C . ASP A 1 76 ? 15.438 -5.069 -19.469 1.00 89.31 76 ASP A C 1
ATOM 566 O O . ASP A 1 76 ? 14.271 -4.793 -19.753 1.00 89.31 76 ASP A O 1
ATOM 570 N N . GLU A 1 77 ? 15.723 -5.892 -18.458 1.00 90.75 77 GLU A N 1
ATOM 571 C CA . GLU A 1 77 ? 14.713 -6.456 -17.565 1.00 90.75 77 GLU A CA 1
ATOM 572 C C . GLU A 1 77 ? 15.190 -6.475 -16.112 1.00 90.75 77 GLU A C 1
ATOM 574 O O . GLU A 1 77 ? 16.291 -6.936 -15.801 1.00 90.75 77 GLU A O 1
ATOM 579 N N . ILE A 1 78 ? 14.305 -6.057 -15.206 1.00 90.25 78 ILE A N 1
ATOM 580 C CA . ILE A 1 78 ? 14.425 -6.318 -13.773 1.00 90.25 78 ILE A CA 1
ATOM 581 C C . ILE A 1 78 ? 13.879 -7.725 -13.524 1.00 90.25 78 ILE A C 1
ATOM 583 O O . ILE A 1 78 ? 12.684 -7.988 -13.692 1.00 90.25 78 ILE A O 1
ATOM 587 N N . VAL A 1 79 ? 14.746 -8.640 -13.110 1.00 88.31 79 VAL A N 1
ATOM 588 C CA . VAL A 1 79 ? 14.393 -10.010 -12.745 1.00 88.31 79 VAL A CA 1
ATOM 589 C C . VAL A 1 79 ? 13.993 -10.048 -11.277 1.00 88.31 79 VAL A C 1
ATOM 591 O O . VAL A 1 79 ? 14.751 -9.650 -10.392 1.00 88.31 79 VAL A O 1
ATOM 594 N N . ILE A 1 80 ? 12.789 -10.550 -11.014 1.00 84.50 80 ILE A N 1
ATOM 595 C CA . ILE A 1 80 ? 12.197 -10.587 -9.681 1.00 84.50 80 ILE A CA 1
ATOM 596 C C . ILE A 1 80 ? 12.502 -11.937 -9.033 1.00 84.50 80 ILE A C 1
ATOM 598 O O . ILE A 1 80 ? 12.087 -13.000 -9.499 1.00 84.50 80 ILE A O 1
ATOM 602 N N . GLY A 1 81 ? 13.235 -11.886 -7.926 1.00 75.12 81 GLY A N 1
ATOM 603 C CA . GLY A 1 81 ? 13.553 -13.031 -7.091 1.00 75.12 81 GLY A CA 1
ATOM 604 C C . GLY A 1 81 ? 12.342 -13.568 -6.326 1.00 75.12 81 GLY A C 1
ATOM 605 O O . GLY A 1 81 ? 11.220 -13.062 -6.381 1.00 75.12 81 GLY A O 1
ATOM 606 N N . LYS A 1 82 ? 12.563 -14.636 -5.556 1.00 62.91 82 LYS A N 1
ATOM 607 C CA . LYS A 1 82 ? 11.511 -15.159 -4.676 1.00 62.91 82 LYS A CA 1
ATOM 608 C C . LYS A 1 82 ? 11.218 -14.133 -3.584 1.00 62.91 82 LYS A C 1
ATOM 610 O O . LYS A 1 82 ? 12.138 -13.674 -2.912 1.00 62.91 82 LYS A O 1
ATOM 615 N N . ALA A 1 83 ? 9.936 -13.845 -3.362 1.00 53.31 83 ALA A N 1
ATOM 616 C CA . ALA A 1 83 ? 9.516 -13.021 -2.236 1.00 53.31 83 ALA A CA 1
ATOM 617 C C . ALA A 1 83 ? 10.091 -13.592 -0.920 1.00 53.31 83 ALA A C 1
ATOM 619 O O . ALA A 1 83 ? 10.025 -14.814 -0.709 1.00 53.31 83 ALA A O 1
ATOM 620 N N . PRO A 1 84 ? 10.650 -12.751 -0.033 1.00 44.75 84 PRO A N 1
ATOM 621 C CA . PRO A 1 84 ? 11.249 -13.219 1.207 1.00 44.75 84 PRO A CA 1
ATOM 622 C C . PRO A 1 84 ? 10.198 -13.910 2.083 1.00 44.75 84 PRO A C 1
ATOM 624 O O . PRO A 1 84 ? 9.006 -13.588 2.058 1.00 44.75 84 PRO A O 1
ATOM 627 N N . LYS A 1 85 ? 10.640 -14.899 2.872 1.00 41.38 85 LYS A N 1
ATOM 628 C CA . LYS A 1 85 ? 9.756 -15.607 3.816 1.00 41.38 85 LYS A CA 1
ATOM 629 C C . LYS A 1 85 ? 9.237 -14.677 4.917 1.00 41.38 85 LYS A C 1
ATOM 631 O O . LYS A 1 85 ? 8.147 -14.926 5.425 1.00 41.38 85 LYS A O 1
ATOM 636 N N . THR A 1 86 ? 10.008 -13.644 5.248 1.00 38.94 86 THR A N 1
ATOM 637 C CA . THR A 1 86 ? 9.717 -12.599 6.229 1.00 38.94 86 THR A CA 1
ATOM 638 C C . THR A 1 86 ? 9.553 -11.277 5.491 1.00 38.94 86 THR A C 1
ATOM 640 O O . THR A 1 86 ? 10.472 -10.824 4.813 1.00 38.94 86 THR A O 1
ATOM 643 N N . ARG A 1 87 ? 8.366 -10.677 5.582 1.00 45.44 87 ARG A N 1
ATOM 644 C CA . ARG A 1 87 ? 8.112 -9.328 5.072 1.00 45.44 87 ARG A CA 1
ATOM 645 C C . ARG A 1 87 ? 8.308 -8.382 6.241 1.00 45.44 87 ARG A C 1
ATOM 647 O O . ARG A 1 87 ? 7.522 -8.427 7.183 1.00 45.44 87 ARG A O 1
ATOM 654 N N . GLU A 1 88 ? 9.375 -7.593 6.221 1.00 36.91 88 GLU A N 1
ATOM 655 C CA . GLU A 1 88 ? 9.522 -6.539 7.218 1.00 36.91 88 GLU A CA 1
ATOM 656 C C . GLU A 1 88 ? 8.499 -5.432 6.922 1.00 36.91 88 GLU A C 1
ATOM 658 O O . GLU A 1 88 ? 8.268 -5.103 5.745 1.00 36.91 88 GLU A O 1
ATOM 663 N N . PRO A 1 89 ? 7.845 -4.880 7.960 1.00 36.66 89 PRO A N 1
ATOM 664 C CA . PRO A 1 89 ? 6.976 -3.730 7.811 1.00 36.66 89 PRO A CA 1
ATOM 665 C C . PRO A 1 89 ? 7.844 -2.516 7.483 1.00 36.66 89 PRO A C 1
ATOM 667 O O . PRO A 1 89 ? 8.313 -1.801 8.363 1.00 36.66 89 PRO A O 1
ATOM 670 N N . HIS A 1 90 ? 8.067 -2.277 6.198 1.00 36.69 90 HIS A N 1
ATOM 671 C CA . HIS A 1 90 ? 8.540 -0.978 5.755 1.00 36.69 90 HIS A CA 1
ATOM 672 C C . HIS A 1 90 ? 7.325 -0.068 5.613 1.00 36.69 90 HIS A C 1
ATOM 674 O O . HIS A 1 90 ? 6.384 -0.409 4.894 1.00 36.69 90 HIS A O 1
ATOM 680 N N . SER A 1 91 ? 7.359 1.088 6.283 1.00 34.09 91 SER A N 1
ATOM 681 C CA . SER A 1 91 ? 6.504 2.228 5.943 1.00 34.09 91 SER A CA 1
ATOM 682 C C . SER A 1 91 ? 6.821 2.636 4.515 1.00 34.09 91 SER A C 1
ATOM 684 O O . SER A 1 91 ? 7.695 3.465 4.273 1.00 34.09 91 SER A O 1
ATOM 686 N N . ILE A 1 92 ? 6.144 2.024 3.556 1.00 33.94 92 ILE A N 1
ATOM 687 C CA . ILE A 1 92 ? 6.198 2.454 2.172 1.00 33.94 92 ILE A CA 1
ATOM 688 C C . ILE A 1 92 ? 4.761 2.689 1.774 1.00 33.94 92 ILE A C 1
ATOM 690 O O . ILE A 1 92 ? 3.961 1.770 1.628 1.00 33.94 92 ILE A O 1
ATOM 694 N N . GLY A 1 93 ? 4.440 3.971 1.726 1.00 32.22 93 GLY A N 1
ATOM 695 C CA . GLY A 1 93 ? 3.106 4.464 1.473 1.00 32.22 93 GLY A CA 1
ATOM 696 C C . GLY A 1 93 ? 2.926 5.827 2.113 1.00 32.22 93 GLY A C 1
ATOM 697 O O . GLY A 1 93 ? 3.299 6.042 3.266 1.00 32.22 93 GLY A O 1
ATOM 698 N N . GLY A 1 94 ? 2.387 6.757 1.331 1.00 37.97 94 GLY A N 1
ATOM 699 C CA . GLY A 1 94 ? 2.229 8.151 1.720 1.00 37.97 94 GLY A CA 1
ATOM 700 C C . GLY A 1 94 ? 3.158 9.131 1.004 1.00 37.97 94 GLY A C 1
ATOM 701 O O . GLY A 1 94 ? 3.654 10.061 1.638 1.00 37.97 94 GLY A O 1
ATOM 702 N N . PHE A 1 95 ? 3.360 9.014 -0.314 1.00 43.56 95 PHE A N 1
ATOM 703 C CA . PHE A 1 95 ? 3.710 10.226 -1.066 1.00 43.56 95 PHE A CA 1
ATOM 704 C C . PHE A 1 95 ? 2.520 11.173 -0.971 1.00 43.56 95 PHE A C 1
ATOM 706 O O . PHE A 1 95 ? 1.450 10.886 -1.493 1.00 43.56 95 PHE A O 1
ATOM 713 N N . GLY A 1 96 ? 2.675 12.231 -0.176 1.00 43.72 96 GLY A N 1
ATOM 714 C CA . GLY A 1 96 ? 1.634 13.213 0.123 1.00 43.72 96 GLY A CA 1
ATOM 715 C C . GLY A 1 96 ? 1.333 13.372 1.616 1.00 43.72 96 GLY A C 1
ATOM 716 O O . GLY A 1 96 ? 1.234 14.501 2.099 1.00 43.72 96 GLY A O 1
ATOM 717 N N . TYR A 1 97 ? 1.271 12.273 2.379 1.00 50.72 97 TYR A N 1
ATOM 718 C CA . TYR A 1 97 ? 0.969 12.285 3.816 1.00 50.72 97 TYR A CA 1
ATOM 719 C C . TYR A 1 97 ? 1.816 11.275 4.591 1.00 50.72 97 TYR A C 1
ATOM 721 O O . TYR A 1 97 ? 1.794 10.087 4.302 1.00 50.72 97 TYR A O 1
ATOM 729 N N . ARG A 1 98 ? 2.544 11.752 5.615 1.00 57.12 98 ARG A N 1
ATOM 730 C CA . ARG A 1 98 ? 3.300 10.880 6.529 1.00 57.12 98 ARG A CA 1
ATOM 731 C C . ARG A 1 98 ? 2.354 9.871 7.174 1.00 57.12 98 ARG A C 1
ATOM 733 O O . ARG A 1 98 ? 1.302 10.290 7.665 1.00 57.12 98 ARG A O 1
ATOM 740 N N . VAL A 1 99 ? 2.757 8.599 7.209 1.00 61.50 99 VAL A N 1
ATOM 741 C CA . VAL A 1 99 ? 2.061 7.545 7.959 1.00 61.50 99 VAL A CA 1
ATOM 742 C C . VAL A 1 99 ? 1.889 8.007 9.414 1.00 61.50 99 VAL A C 1
ATOM 744 O O . VAL A 1 99 ? 2.848 8.531 9.994 1.00 61.50 99 VAL A O 1
ATOM 747 N N . PRO A 1 100 ? 0.692 7.876 10.009 1.00 64.12 100 PRO A N 1
ATOM 748 C CA . PRO A 1 100 ? 0.486 8.231 11.407 1.00 64.12 100 PRO A CA 1
ATOM 749 C C . PRO A 1 100 ? 1.386 7.393 12.330 1.00 64.12 100 PRO A C 1
ATOM 751 O O . PRO A 1 100 ? 1.395 6.169 12.241 1.00 64.12 100 PRO A O 1
ATOM 754 N N . SER A 1 101 ? 2.125 8.035 13.240 1.00 68.00 101 SER A N 1
ATOM 755 C CA . SER A 1 101 ? 2.907 7.343 14.276 1.00 68.00 101 SER A CA 1
ATOM 756 C C . SER A 1 101 ? 2.082 7.193 15.556 1.00 68.00 101 SER A C 1
ATOM 758 O O . SER A 1 101 ? 2.361 7.841 16.569 1.00 68.00 101 SER A O 1
ATOM 760 N N . TRP A 1 102 ? 1.010 6.407 15.505 1.00 74.44 102 TRP A N 1
ATOM 761 C CA . TRP A 1 102 ? 0.215 6.152 16.703 1.00 74.44 102 TRP A CA 1
ATOM 762 C C . TRP A 1 102 ? 0.918 5.142 17.603 1.00 74.44 102 TRP A C 1
ATOM 764 O O . TRP A 1 102 ? 1.346 4.084 17.153 1.00 74.44 102 TRP A O 1
ATOM 774 N N . THR A 1 103 ? 1.008 5.470 18.886 1.00 79.44 103 THR A N 1
ATOM 775 C CA . THR A 1 103 ? 1.361 4.521 19.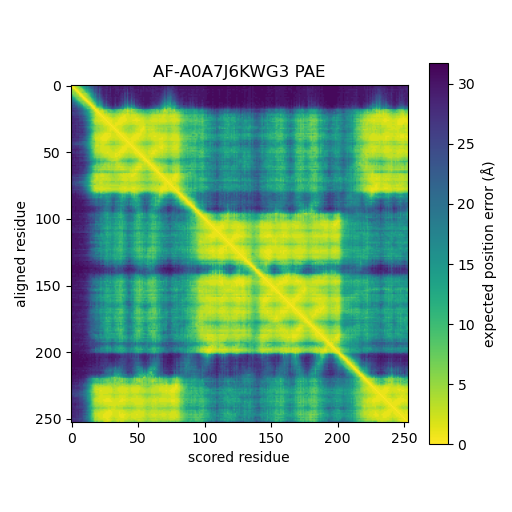952 1.00 79.44 103 THR A CA 1
ATOM 776 C C . THR A 1 103 ? 0.117 3.948 20.622 1.00 79.44 103 THR A C 1
ATOM 778 O O . THR A 1 103 ? 0.204 2.984 21.369 1.00 79.44 103 THR A O 1
ATOM 781 N N . GLN A 1 104 ? -1.045 4.554 20.378 1.00 84.50 104 GLN A N 1
ATOM 782 C CA . GLN A 1 104 ? -2.328 4.123 20.908 1.00 84.50 104 GLN A CA 1
ATOM 783 C C . GLN A 1 104 ? -3.465 4.616 20.013 1.00 84.50 104 GLN A C 1
ATOM 785 O O . GLN A 1 104 ? -3.348 5.675 19.386 1.00 84.50 104 GLN A O 1
ATOM 790 N N . VAL A 1 105 ? -4.570 3.882 20.000 1.00 89.88 105 VAL A N 1
ATOM 791 C CA . VAL A 1 105 ? -5.850 4.310 19.423 1.00 89.88 105 VAL A CA 1
ATOM 792 C C . VAL A 1 105 ? -6.972 4.017 20.414 1.00 89.88 105 VAL A C 1
ATOM 794 O O . VAL A 1 105 ? -6.885 3.074 21.200 1.00 89.88 105 VAL A O 1
ATOM 797 N N . ASN A 1 106 ? -8.018 4.839 20.405 1.00 91.50 106 ASN A N 1
ATOM 798 C CA . ASN A 1 106 ? -9.157 4.637 21.298 1.00 91.50 106 ASN A CA 1
ATOM 799 C C . ASN A 1 106 ? -10.104 3.602 20.691 1.00 91.50 106 ASN A C 1
ATOM 801 O O . ASN A 1 106 ? -10.337 3.622 19.484 1.00 91.50 106 ASN A O 1
ATOM 805 N N . PHE A 1 107 ? -10.683 2.755 21.533 1.00 90.62 107 PHE A N 1
ATOM 806 C CA . PHE A 1 107 ? -11.707 1.789 21.169 1.00 90.62 107 PHE A CA 1
ATOM 807 C C . PHE A 1 107 ? -12.941 1.959 22.056 1.00 90.62 107 PHE A C 1
ATOM 809 O O . PHE A 1 107 ? -12.852 1.971 23.282 1.00 90.62 107 PHE A O 1
ATOM 816 N N . ASP A 1 108 ? -14.110 2.079 21.440 1.00 88.75 108 ASP A N 1
ATOM 817 C CA . ASP A 1 108 ? -15.391 2.035 22.137 1.00 88.75 108 ASP A CA 1
ATOM 818 C C . ASP A 1 108 ? -16.086 0.707 21.842 1.00 88.75 108 ASP A C 1
ATOM 820 O O . ASP A 1 108 ? -16.657 0.518 20.770 1.00 88.75 108 ASP A O 1
ATOM 824 N N . VAL A 1 109 ? -16.086 -0.190 22.830 1.00 83.12 109 VAL A N 1
ATOM 825 C CA . VAL A 1 109 ? -16.727 -1.511 22.745 1.00 83.12 109 VAL A CA 1
ATOM 826 C C . VAL A 1 109 ? -18.236 -1.440 22.491 1.00 83.12 109 VAL A C 1
ATOM 828 O O . VAL A 1 109 ? -18.803 -2.337 21.873 1.00 83.12 109 VAL A O 1
ATOM 831 N N . ARG A 1 110 ? -18.926 -0.380 22.942 1.00 81.62 110 ARG A N 1
ATOM 832 C CA . ARG A 1 110 ? -20.390 -0.274 22.798 1.00 81.62 110 ARG A CA 1
ATOM 833 C C . ARG A 1 110 ? -20.791 0.037 21.371 1.00 81.62 110 ARG A C 1
ATOM 835 O O . ARG A 1 110 ? -21.825 -0.439 20.907 1.00 81.62 110 ARG A O 1
ATOM 842 N N . THR A 1 111 ? -20.003 0.881 20.719 1.00 85.62 111 THR A N 1
ATOM 843 C CA . THR A 1 111 ? -20.244 1.316 19.343 1.00 85.62 111 THR A CA 1
ATOM 844 C C . THR A 1 111 ? -19.364 0.591 18.337 1.00 85.62 111 THR A C 1
ATOM 846 O O . THR A 1 111 ? -19.552 0.794 17.144 1.00 85.62 111 THR A O 1
ATOM 849 N N . GLN A 1 112 ? -18.445 -0.262 18.804 1.00 86.38 112 GLN A N 1
ATOM 850 C CA . GLN A 1 112 ? -17.456 -0.947 17.975 1.00 86.38 112 GLN A CA 1
ATOM 851 C C . GLN A 1 112 ? -16.701 0.066 17.101 1.00 86.38 112 GLN A C 1
ATOM 853 O O . GLN A 1 112 ? -16.631 -0.053 15.881 1.00 86.38 112 GLN A O 1
ATOM 858 N N . THR A 1 113 ? -16.177 1.119 17.738 1.00 91.56 113 THR A N 1
ATOM 859 C CA . THR A 1 113 ? -15.511 2.231 17.043 1.00 91.56 113 THR A CA 1
ATOM 860 C C . THR A 1 113 ? -14.046 2.307 17.429 1.00 91.56 113 THR A C 1
ATOM 862 O O . THR A 1 113 ? -13.733 2.440 18.610 1.00 91.56 113 THR A O 1
ATOM 865 N N . ILE A 1 114 ? -13.157 2.324 16.436 1.00 92.62 114 ILE A N 1
ATOM 866 C CA . ILE A 1 114 ? -11.767 2.750 16.614 1.00 92.62 114 ILE A CA 1
ATOM 867 C C . ILE A 1 114 ? -11.660 4.229 16.239 1.00 92.62 114 ILE A C 1
ATOM 869 O O . ILE A 1 114 ? -11.950 4.613 15.104 1.00 92.62 114 ILE A O 1
ATOM 873 N N . SER A 1 115 ? -11.227 5.060 17.185 1.00 92.38 115 SER A N 1
ATOM 874 C CA . SER A 1 115 ? -10.949 6.481 16.965 1.00 92.38 115 SER A CA 1
ATOM 875 C C . SER A 1 115 ? -9.446 6.730 16.899 1.00 92.38 115 SER A C 1
ATOM 877 O O . SER A 1 115 ? -8.702 6.408 17.830 1.00 92.38 115 SER A O 1
ATOM 879 N N . ALA A 1 116 ? -9.007 7.376 15.820 1.00 87.38 116 ALA A N 1
ATOM 880 C CA . ALA A 1 116 ? -7.622 7.785 15.622 1.00 87.38 116 ALA A CA 1
ATOM 881 C C . ALA A 1 116 ? -7.542 9.226 15.097 1.00 87.38 116 ALA A C 1
ATOM 883 O O . ALA A 1 116 ? -8.371 9.648 14.295 1.00 87.38 116 ALA A O 1
ATOM 884 N N . THR A 1 117 ? -6.533 9.992 15.516 1.00 85.25 117 THR A N 1
ATOM 885 C CA . THR A 1 117 ? -6.371 11.394 15.091 1.00 85.25 117 THR A CA 1
ATOM 886 C C . THR A 1 117 ? -5.222 11.532 14.102 1.00 85.25 117 THR A C 1
ATOM 888 O O . THR A 1 117 ? -4.096 11.124 14.390 1.00 85.25 117 THR A O 1
ATOM 891 N N . TYR A 1 118 ? -5.479 12.160 12.954 1.00 79.94 118 TYR A N 1
ATOM 892 C CA . TYR A 1 118 ? -4.461 12.508 11.965 1.00 79.94 118 TYR A CA 1
ATOM 893 C C . TYR A 1 118 ? -4.560 13.983 11.572 1.00 79.94 118 TYR A C 1
ATOM 895 O O . TYR A 1 118 ? -5.601 14.415 11.084 1.00 79.94 118 TYR A O 1
ATOM 903 N N . LYS A 1 119 ? -3.475 14.753 11.758 1.00 82.56 119 LYS A N 1
ATOM 904 C CA . LYS A 1 119 ? -3.428 16.206 11.477 1.00 82.56 119 LYS A CA 1
ATOM 905 C C . LYS A 1 119 ? -4.661 16.942 12.025 1.00 82.56 119 LYS A C 1
ATOM 907 O O . LYS A 1 119 ? -5.406 17.568 11.273 1.00 82.56 119 LYS A O 1
ATOM 912 N N . ASP A 1 120 ? -4.908 16.762 13.320 1.00 85.00 120 ASP A N 1
ATOM 913 C CA . ASP A 1 120 ? -6.030 17.363 14.059 1.00 85.00 120 ASP A CA 1
ATOM 914 C C . ASP A 1 120 ? -7.432 16.976 13.551 1.00 85.00 120 ASP A C 1
ATOM 916 O O . ASP A 1 120 ? -8.433 17.558 13.959 1.00 85.00 120 ASP A O 1
ATOM 920 N N . THR A 1 121 ? -7.529 15.974 12.672 1.00 85.00 121 THR A N 1
ATOM 921 C CA . THR A 1 121 ? -8.795 15.402 12.208 1.00 85.00 121 THR A CA 1
ATOM 922 C C . THR A 1 121 ? -8.997 14.041 12.859 1.00 85.00 121 THR A C 1
ATOM 924 O O . THR A 1 121 ? -8.182 13.134 12.677 1.00 85.00 121 THR A O 1
ATOM 927 N N . GLU A 1 122 ? -10.080 13.900 13.622 1.00 89.62 122 GLU A N 1
ATOM 928 C CA . GLU A 1 122 ? -10.510 12.607 14.151 1.00 89.62 122 GLU A CA 1
ATOM 929 C C . GLU A 1 122 ? -11.070 11.744 13.011 1.00 89.62 122 GLU A C 1
ATOM 931 O O . GLU A 1 122 ? -11.878 12.197 12.199 1.00 89.62 122 GLU A O 1
ATOM 936 N N . MET A 1 123 ? -10.640 10.490 12.964 1.00 90.06 123 MET A N 1
ATOM 937 C CA . MET A 1 123 ? -11.166 9.442 12.102 1.00 90.06 123 MET A CA 1
ATOM 938 C C . MET A 1 123 ? -11.858 8.416 12.990 1.00 90.06 123 MET A C 1
ATOM 940 O O . MET A 1 123 ? -11.240 7.907 13.925 1.00 90.06 123 MET A O 1
ATOM 944 N N . ARG A 1 124 ? -13.133 8.139 12.706 1.00 93.50 124 ARG A N 1
ATOM 945 C CA . ARG A 1 124 ? -13.958 7.183 13.453 1.00 93.50 124 ARG A CA 1
ATOM 946 C C . ARG A 1 124 ? -14.281 5.998 12.567 1.00 93.50 124 ARG A C 1
ATOM 948 O O . ARG A 1 124 ? -15.079 6.122 11.638 1.00 93.50 124 ARG A O 1
ATOM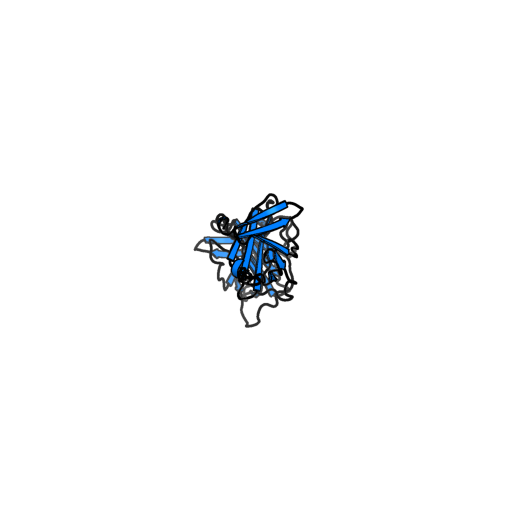 955 N N . CYS A 1 125 ? -13.631 4.884 12.850 1.00 90.88 125 CYS A N 1
ATOM 956 C CA . CYS A 1 125 ? -13.648 3.699 12.018 1.00 90.88 125 CYS A CA 1
ATOM 957 C C . CYS A 1 125 ? -14.562 2.657 12.650 1.00 90.88 125 CYS A C 1
ATOM 959 O O . CYS A 1 125 ? -14.366 2.280 13.804 1.00 90.88 125 CYS A O 1
ATOM 961 N N . THR A 1 126 ? -15.574 2.228 11.901 1.00 90.50 126 THR A N 1
ATOM 962 C CA . THR A 1 126 ? -16.603 1.291 12.367 1.00 90.50 126 THR A CA 1
ATOM 963 C C . THR A 1 126 ? -16.748 0.132 11.380 1.00 90.50 126 THR A C 1
ATOM 965 O O . THR A 1 126 ? -16.436 0.301 10.196 1.00 90.50 126 THR A O 1
ATOM 968 N N . PRO A 1 127 ? -17.237 -1.039 11.822 1.00 86.19 127 PRO A N 1
ATOM 969 C CA . PRO A 1 127 ? -17.504 -2.160 10.928 1.00 86.19 127 PRO A CA 1
ATOM 970 C C . PRO A 1 127 ? -18.518 -1.832 9.833 1.00 86.19 127 PRO A C 1
ATOM 972 O O . PRO A 1 127 ? -18.337 -2.229 8.690 1.00 86.19 127 PRO A O 1
ATOM 975 N N . ASP A 1 128 ? -19.546 -1.042 10.148 1.00 83.56 128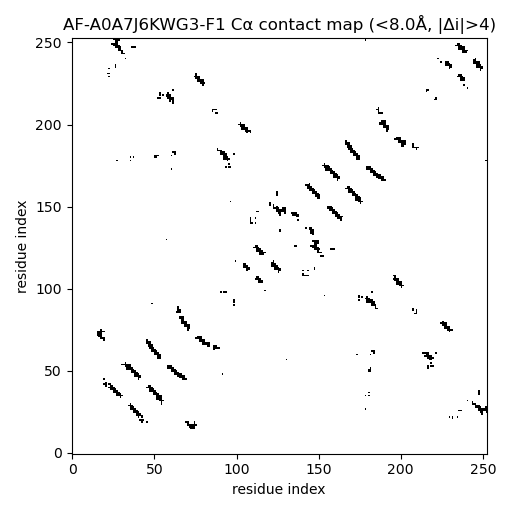 ASP A N 1
ATOM 976 C CA . ASP A 1 128 ? -20.619 -0.700 9.200 1.00 83.56 128 ASP A CA 1
ATOM 977 C C . ASP A 1 128 ? -20.146 0.173 8.024 1.00 83.56 128 ASP A C 1
ATOM 979 O O . ASP A 1 128 ? -20.828 0.288 7.009 1.00 83.56 128 ASP A O 1
ATOM 983 N N . GLN A 1 129 ? -18.985 0.821 8.159 1.00 85.25 129 GLN A N 1
ATOM 984 C CA . GLN A 1 129 ? -18.356 1.587 7.080 1.00 85.25 129 GLN A CA 1
ATOM 985 C C . GLN A 1 129 ? -17.480 0.709 6.180 1.00 85.25 129 GLN A C 1
ATOM 987 O O . GLN A 1 129 ? -16.956 1.189 5.172 1.00 85.25 129 GLN A O 1
ATOM 992 N N . CYS A 1 130 ? -17.277 -0.556 6.546 1.00 78.06 130 CYS A N 1
ATOM 993 C CA . CYS A 1 130 ? -16.531 -1.487 5.728 1.00 78.06 130 CYS A CA 1
ATOM 994 C C . CYS A 1 130 ? -17.376 -2.015 4.566 1.00 78.06 130 CYS A C 1
ATOM 996 O O . CYS A 1 130 ? -18.593 -2.154 4.682 1.00 78.06 130 CYS A O 1
ATOM 998 N N . PRO A 1 131 ? -16.737 -2.360 3.437 1.00 69.25 131 PRO A N 1
ATOM 999 C CA . PRO A 1 131 ? -17.423 -3.053 2.362 1.00 69.25 131 PRO A CA 1
ATOM 1000 C C . PRO A 1 131 ? -18.048 -4.371 2.844 1.00 69.25 131 PRO A C 1
ATOM 1002 O O . PRO A 1 131 ? -17.388 -5.155 3.524 1.00 69.25 131 PRO A O 1
ATOM 1005 N N . GLU A 1 132 ? -19.281 -4.655 2.415 1.00 65.25 132 GLU A N 1
ATOM 1006 C CA . GLU A 1 132 ? -20.080 -5.829 2.835 1.00 65.25 132 GLU A CA 1
ATOM 1007 C C . GLU A 1 132 ? -19.415 -7.192 2.567 1.00 65.25 132 GLU A C 1
ATOM 1009 O O . GLU A 1 132 ? -19.831 -8.216 3.099 1.00 65.25 132 GLU A O 1
ATOM 1014 N N . HIS A 1 133 ? -18.395 -7.224 1.710 1.00 60.00 133 HIS A N 1
ATOM 1015 C CA . HIS A 1 133 ? -17.664 -8.431 1.338 1.00 60.00 133 HIS A CA 1
ATOM 1016 C C . HIS A 1 133 ? -16.429 -8.700 2.212 1.00 60.00 133 HIS A C 1
ATOM 1018 O O . HIS A 1 133 ? -15.769 -9.726 2.023 1.00 60.00 133 HIS A O 1
ATOM 1024 N N . LEU A 1 134 ? -16.073 -7.787 3.123 1.00 61.12 134 LEU A N 1
ATOM 1025 C CA . LEU A 1 134 ? -15.078 -8.080 4.150 1.00 61.12 134 LEU A CA 1
ATOM 1026 C C . LEU A 1 134 ? -15.679 -9.068 5.159 1.00 61.12 134 LEU A C 1
ATOM 1028 O O . LEU A 1 134 ? -16.884 -9.016 5.407 1.00 61.12 134 LEU A O 1
ATOM 1032 N N . PRO A 1 135 ? -14.871 -9.966 5.753 1.00 55.34 135 PRO A N 1
ATOM 1033 C CA . PRO A 1 135 ? -15.337 -10.793 6.856 1.00 55.34 135 PRO A CA 1
ATOM 1034 C C . PRO A 1 135 ? -15.954 -9.889 7.925 1.00 55.34 135 PRO A C 1
ATOM 1036 O O . PRO A 1 135 ? -15.268 -9.009 8.451 1.00 55.34 135 PRO A O 1
ATOM 1039 N N . SER A 1 136 ? -17.245 -10.070 8.216 1.00 52.09 136 SER A N 1
ATOM 1040 C CA . SER A 1 136 ? -17.865 -9.349 9.323 1.00 52.09 136 SER A CA 1
ATOM 1041 C C . SER A 1 136 ? -17.098 -9.660 10.611 1.00 52.09 136 SER A C 1
ATOM 1043 O O . SER A 1 136 ? -16.649 -10.801 10.781 1.00 52.09 136 SER A O 1
ATOM 1045 N N . PRO A 1 137 ? -16.963 -8.682 11.527 1.00 52.59 137 PRO A N 1
ATOM 1046 C CA . PRO A 1 137 ? -16.641 -8.992 12.913 1.00 52.59 137 PRO A CA 1
ATOM 1047 C C . PRO A 1 137 ? -17.556 -10.133 13.355 1.00 52.59 137 PRO A C 1
ATOM 1049 O O . PRO A 1 137 ? -18.745 -10.127 13.019 1.00 52.59 137 PRO A O 1
ATOM 1052 N N . HIS A 1 138 ? -17.006 -11.132 14.043 1.00 52.12 138 HIS A N 1
ATOM 1053 C CA . HIS A 1 138 ? -17.819 -12.200 14.614 1.00 52.12 138 HIS A CA 1
ATOM 1054 C C . HIS A 1 138 ? -19.018 -11.590 15.365 1.00 52.12 138 HIS A C 1
ATOM 1056 O O . HIS A 1 138 ? -18.870 -10.558 16.014 1.00 52.12 138 HIS A O 1
ATOM 1062 N N . ASP A 1 139 ? -20.196 -12.226 15.290 1.00 51.69 139 ASP A N 1
ATOM 1063 C CA . ASP A 1 139 ? -21.462 -11.735 15.882 1.00 51.69 139 ASP A CA 1
ATOM 1064 C C . ASP A 1 139 ? -21.377 -11.399 17.388 1.00 51.69 139 ASP A C 1
ATOM 1066 O O . ASP A 1 139 ? -22.279 -10.776 17.959 1.00 51.69 139 ASP A O 1
ATOM 1070 N N . ASP A 1 140 ? -20.284 -11.786 18.045 1.00 56.75 140 ASP A N 1
ATOM 1071 C CA . ASP A 1 140 ? -19.950 -11.358 19.388 1.00 56.75 140 ASP A CA 1
ATOM 1072 C C . ASP A 1 140 ? -19.431 -9.909 19.409 1.00 56.75 140 ASP A C 1
ATOM 1074 O O . ASP A 1 140 ? -18.231 -9.633 19.395 1.00 56.75 140 ASP A O 1
ATOM 1078 N N . ARG A 1 141 ? -20.373 -8.965 19.523 1.00 55.72 141 ARG A N 1
ATOM 1079 C CA . ARG A 1 141 ? -20.131 -7.519 19.706 1.00 55.72 141 ARG A CA 1
ATOM 1080 C C . ARG A 1 141 ? -19.322 -7.154 20.962 1.00 55.72 141 ARG A C 1
ATOM 1082 O O . ARG A 1 141 ? -19.168 -5.966 21.245 1.00 55.72 141 ARG A O 1
ATOM 1089 N N . SER A 1 142 ? -18.868 -8.125 21.752 1.00 62.16 142 SER A N 1
ATOM 1090 C CA . SER A 1 142 ? -17.943 -7.899 22.863 1.00 62.16 142 SER A CA 1
ATOM 1091 C C . SER A 1 142 ? -16.469 -8.074 22.480 1.00 62.16 142 SER A C 1
ATOM 1093 O O . SER A 1 142 ? -15.606 -7.607 23.225 1.00 62.16 142 SER A O 1
ATOM 1095 N N . SER A 1 143 ? -16.173 -8.683 21.324 1.00 74.56 143 SER A N 1
ATOM 1096 C CA . SER A 1 143 ? -14.805 -8.810 20.819 1.00 74.56 143 SER A CA 1
ATOM 1097 C C . SER A 1 143 ? -14.351 -7.543 20.088 1.00 74.56 143 SER A C 1
ATOM 1099 O O . SER A 1 143 ? -15.158 -6.770 19.571 1.00 74.56 143 SER A O 1
ATOM 1101 N N . LEU A 1 144 ? -13.033 -7.342 20.073 1.00 8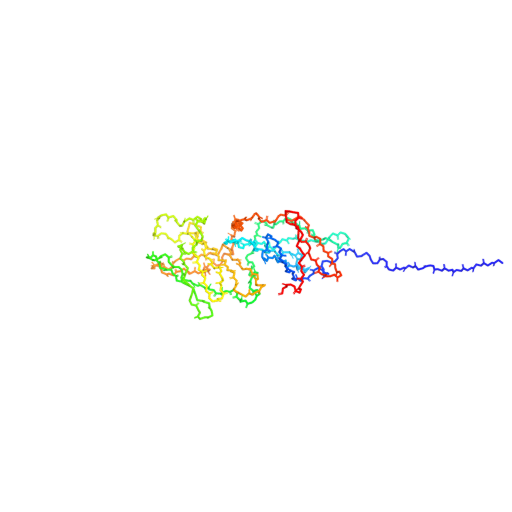1.56 144 LEU A N 1
ATOM 1102 C CA . LEU A 1 144 ? -12.338 -6.345 19.261 1.00 81.56 144 LEU A CA 1
ATOM 1103 C C . LEU A 1 144 ? -12.038 -6.879 17.844 1.00 81.56 144 LEU A C 1
ATOM 1105 O O . LEU A 1 144 ? -11.700 -6.099 16.955 1.00 81.56 144 LEU A O 1
ATOM 1109 N N . ASP A 1 145 ? -12.162 -8.189 17.618 1.00 84.00 145 ASP A N 1
ATOM 1110 C CA . ASP A 1 145 ? -11.877 -8.828 16.331 1.00 84.00 145 ASP A CA 1
ATOM 1111 C C . ASP A 1 145 ? -12.697 -8.242 15.186 1.00 84.00 145 ASP A C 1
ATOM 1113 O O . ASP A 1 145 ? -13.920 -8.143 15.269 1.00 84.00 145 ASP A O 1
ATOM 1117 N N . GLY A 1 146 ? -12.035 -7.951 14.068 1.00 81.62 146 GLY A N 1
ATOM 1118 C CA . GLY A 1 146 ? -12.721 -7.590 12.834 1.00 81.62 146 GLY A CA 1
ATOM 1119 C C . GLY A 1 146 ? -12.080 -6.443 12.072 1.00 81.62 146 GLY A C 1
ATOM 1120 O O . GLY A 1 146 ? -10.934 -6.051 12.305 1.00 81.62 146 GLY A O 1
ATOM 1121 N N . PHE A 1 147 ? -12.843 -5.931 11.110 1.00 83.75 147 PHE A N 1
ATOM 1122 C CA . PHE A 1 147 ? -12.454 -4.815 10.260 1.00 83.75 147 PHE A CA 1
ATOM 1123 C C . PHE A 1 147 ? -13.185 -3.545 10.689 1.00 83.75 147 PHE A C 1
ATOM 1125 O O . PHE A 1 147 ? -14.395 -3.559 10.904 1.00 83.75 147 PHE A O 1
ATOM 1132 N N . TYR A 1 148 ? -12.446 -2.441 10.762 1.00 87.69 148 TYR A N 1
ATOM 1133 C CA . TYR A 1 148 ? -12.962 -1.115 11.091 1.00 87.69 148 TYR A CA 1
ATOM 1134 C C . TYR A 1 148 ? -12.528 -0.154 10.001 1.00 87.69 148 TYR A C 1
ATOM 1136 O O . TYR A 1 148 ? -11.331 0.095 9.849 1.00 87.69 148 TYR A O 1
ATOM 1144 N N . CYS A 1 149 ? -13.481 0.394 9.256 1.00 86.31 149 CYS A N 1
ATOM 1145 C CA . CYS A 1 149 ? -13.197 1.224 8.093 1.00 86.31 149 CYS A CA 1
ATOM 1146 C C . CYS A 1 149 ? -13.673 2.654 8.326 1.00 86.31 149 CYS A C 1
ATOM 1148 O O . CYS A 1 149 ? -14.627 2.897 9.062 1.00 86.31 149 CYS A O 1
ATOM 1150 N N . CYS A 1 150 ? -12.983 3.610 7.722 1.00 87.75 150 CYS A N 1
ATOM 1151 C CA . CYS A 1 150 ? -13.306 5.024 7.796 1.00 87.75 150 CYS A CA 1
ATOM 1152 C C . CYS A 1 150 ? -12.773 5.766 6.578 1.00 87.75 150 CYS A C 1
ATOM 1154 O O . CYS A 1 150 ? -11.818 5.356 5.918 1.00 87.75 150 CYS A O 1
ATOM 1156 N N . SER A 1 151 ? -13.374 6.921 6.330 1.00 85.50 151 SER A N 1
ATOM 1157 C CA . SER A 1 151 ? -12.839 7.937 5.434 1.00 85.50 151 SER A CA 1
ATOM 1158 C C . SER A 1 151 ? -12.722 9.261 6.181 1.00 85.50 151 SER A C 1
ATOM 1160 O O . SER A 1 151 ? -13.356 9.492 7.212 1.00 85.50 151 SER A O 1
ATOM 1162 N N . SER A 1 152 ? -11.852 10.136 5.698 1.00 83.94 152 SER A N 1
ATOM 1163 C CA . SER A 1 152 ? -11.617 11.457 6.266 1.00 83.94 152 SER A CA 1
ATOM 1164 C C . SER A 1 152 ? -11.182 12.438 5.184 1.00 83.94 152 SER A C 1
ATOM 1166 O O . SER A 1 152 ? -11.040 12.102 4.010 1.00 83.94 152 SER A O 1
ATOM 1168 N N . LYS A 1 153 ? -10.894 13.675 5.593 1.00 83.25 153 LYS A N 1
ATOM 1169 C CA . LYS A 1 153 ? -10.320 14.693 4.707 1.00 83.25 153 LYS A CA 1
ATOM 1170 C C . LYS A 1 153 ? -9.015 14.239 4.035 1.00 83.25 153 LYS A C 1
ATOM 1172 O O . LYS A 1 153 ? -8.743 14.629 2.901 1.00 83.25 153 LYS A O 1
ATOM 1177 N N . TYR A 1 154 ? -8.198 13.460 4.743 1.00 79.00 154 TYR A N 1
ATOM 1178 C CA . TYR A 1 154 ? -6.851 13.078 4.307 1.00 79.00 154 TYR A CA 1
ATOM 1179 C C . TYR A 1 154 ? -6.769 11.655 3.764 1.00 79.00 154 TYR A C 1
ATOM 1181 O O . TYR A 1 154 ? -5.841 11.345 3.019 1.00 79.00 154 TYR A O 1
ATOM 1189 N N . TRP A 1 155 ? -7.741 10.813 4.112 1.00 78.19 155 TRP A N 1
ATOM 1190 C CA . TRP A 1 155 ? -7.761 9.397 3.775 1.00 78.19 155 TRP A CA 1
ATOM 1191 C C . TRP A 1 155 ? -9.088 9.039 3.121 1.00 78.19 155 TRP A C 1
ATOM 1193 O O . TRP A 1 155 ? -10.139 9.228 3.723 1.00 78.19 155 TRP A O 1
ATOM 1203 N N . ARG A 1 156 ? -9.042 8.538 1.888 1.00 76.88 156 ARG A N 1
ATOM 1204 C CA . ARG A 1 156 ? -10.232 8.086 1.169 1.00 76.88 156 ARG A CA 1
ATOM 1205 C C . ARG A 1 156 ? -10.735 6.763 1.729 1.00 76.88 156 ARG A C 1
ATOM 1207 O O . ARG A 1 156 ? -11.918 6.642 2.004 1.00 76.88 156 ARG A O 1
ATOM 1214 N N . ASP A 1 157 ? -9.813 5.830 1.933 1.00 74.00 157 ASP A N 1
ATOM 1215 C CA . ASP A 1 157 ? -10.087 4.476 2.399 1.00 74.00 157 ASP A CA 1
ATOM 1216 C C . ASP A 1 157 ? -9.066 4.160 3.494 1.00 74.00 157 ASP A C 1
ATOM 1218 O O . ASP A 1 157 ? -7.886 3.986 3.198 1.00 74.00 157 ASP A O 1
ATOM 1222 N N . PHE A 1 158 ? -9.475 4.170 4.759 1.00 81.25 158 PHE A N 1
ATOM 1223 C CA . PHE A 1 158 ? -8.626 3.843 5.904 1.00 81.25 158 PHE A CA 1
ATOM 1224 C C . PHE A 1 158 ? -9.236 2.662 6.645 1.00 81.25 158 PHE A C 1
ATOM 1226 O O . PHE A 1 158 ? -10.439 2.667 6.902 1.00 81.25 158 PHE A O 1
ATOM 1233 N N . PHE A 1 159 ? -8.437 1.659 7.000 1.00 83.00 159 PHE A N 1
ATOM 1234 C CA . PHE A 1 159 ? -8.942 0.542 7.784 1.00 83.00 159 PHE A CA 1
ATOM 1235 C C . PHE A 1 159 ? -7.947 0.012 8.810 1.00 83.00 159 PHE A C 1
ATOM 1237 O O . PHE A 1 159 ? -6.730 0.026 8.612 1.00 83.00 159 PHE A O 1
ATOM 1244 N N . PHE A 1 160 ? -8.519 -0.511 9.888 1.00 85.25 160 PHE A N 1
ATOM 1245 C CA . PHE A 1 160 ? -7.869 -1.384 10.850 1.00 85.25 160 PHE A CA 1
ATOM 1246 C C . PHE A 1 160 ? -8.420 -2.796 10.660 1.00 85.25 160 PHE A C 1
ATOM 1248 O O . PHE A 1 160 ? -9.633 -2.972 10.532 1.00 85.25 160 PHE A O 1
ATOM 1255 N N . ARG A 1 161 ? -7.546 -3.799 10.666 1.00 84.38 161 ARG A N 1
ATOM 1256 C CA . ARG A 1 161 ? -7.928 -5.197 10.879 1.00 84.38 161 ARG A CA 1
ATOM 1257 C C . ARG A 1 161 ? -7.351 -5.613 12.216 1.00 84.38 161 ARG A C 1
ATOM 1259 O O . ARG A 1 161 ? -6.135 -5.573 12.372 1.00 84.38 161 ARG A O 1
ATOM 1266 N N . VAL A 1 162 ? -8.201 -6.018 13.147 1.00 84.62 162 VAL A N 1
ATOM 1267 C CA . VAL A 1 162 ? -7.763 -6.505 14.452 1.00 84.62 162 VAL A CA 1
ATOM 1268 C C . VAL A 1 162 ? -7.959 -8.011 14.533 1.00 84.62 162 VAL A C 1
ATOM 1270 O O . VAL A 1 162 ? -9.033 -8.517 14.209 1.00 84.62 162 VAL A O 1
ATOM 1273 N N . ASP A 1 163 ? -6.898 -8.693 14.951 1.00 81.25 163 ASP A N 1
ATOM 1274 C CA . ASP A 1 163 ? -6.861 -10.112 15.280 1.00 81.25 163 ASP A CA 1
ATOM 1275 C C . ASP A 1 163 ? -6.453 -10.243 16.755 1.00 81.25 163 ASP A C 1
ATOM 1277 O O . ASP A 1 163 ? -5.273 -10.234 17.116 1.00 81.25 163 ASP A O 1
ATOM 1281 N N . ALA A 1 164 ? -7.449 -10.255 17.634 1.00 78.94 164 ALA A N 1
ATOM 1282 C CA . ALA A 1 164 ? -7.294 -10.346 19.077 1.00 78.94 164 ALA A CA 1
ATOM 1283 C C . ALA A 1 164 ? -6.823 -11.732 19.525 1.00 78.94 164 ALA A C 1
ATOM 1285 O O . ALA A 1 164 ? -6.169 -11.828 20.564 1.00 78.94 164 ALA A O 1
ATOM 1286 N N . ALA A 1 165 ? -7.094 -12.783 18.744 1.00 76.12 165 ALA A N 1
ATOM 1287 C CA . ALA A 1 165 ? -6.556 -14.116 19.000 1.00 76.12 165 ALA A CA 1
ATOM 1288 C C . ALA A 1 165 ? -5.026 -14.134 18.854 1.00 76.12 165 ALA A C 1
ATOM 1290 O O . ALA A 1 165 ? -4.331 -14.664 19.724 1.00 76.12 165 ALA A O 1
ATOM 1291 N N . ASP A 1 166 ? -4.509 -13.495 17.802 1.00 71.69 166 ASP A N 1
ATOM 1292 C CA . ASP A 1 166 ? -3.069 -13.371 17.563 1.00 71.69 166 ASP A CA 1
ATOM 1293 C C . ASP A 1 166 ? -2.433 -12.172 18.295 1.00 71.69 166 ASP A C 1
ATOM 1295 O O . ASP A 1 166 ? -1.206 -12.055 18.349 1.00 71.69 166 ASP A O 1
ATOM 1299 N N . GLY A 1 167 ? -3.240 -11.276 18.874 1.00 76.88 167 GLY A N 1
ATOM 1300 C CA . GLY A 1 167 ? -2.774 -10.044 19.519 1.00 76.88 167 GLY A CA 1
ATOM 1301 C C . GLY A 1 167 ? -2.116 -9.078 18.531 1.00 76.88 167 GLY A C 1
ATOM 1302 O O . GLY A 1 167 ? -1.169 -8.367 18.882 1.00 76.88 167 GLY A O 1
ATOM 1303 N N . THR A 1 168 ? -2.578 -9.082 17.278 1.00 78.56 168 THR A N 1
ATOM 1304 C CA . THR A 1 168 ? -2.012 -8.272 16.198 1.00 78.56 168 THR A CA 1
ATOM 1305 C C . THR A 1 168 ? -3.054 -7.412 15.498 1.00 78.56 168 THR A C 1
ATOM 1307 O O . THR A 1 168 ? -4.232 -7.754 15.417 1.00 78.56 168 THR A O 1
ATOM 1310 N N . LEU A 1 169 ? -2.610 -6.275 14.968 1.00 80.62 169 LEU A N 1
ATOM 1311 C CA . LEU A 1 169 ? -3.403 -5.465 14.059 1.00 80.62 169 LEU A CA 1
ATOM 1312 C C . LEU A 1 169 ? -2.656 -5.173 12.758 1.00 80.62 169 LEU A C 1
ATOM 1314 O O . LEU A 1 169 ? -1.432 -5.005 12.729 1.00 8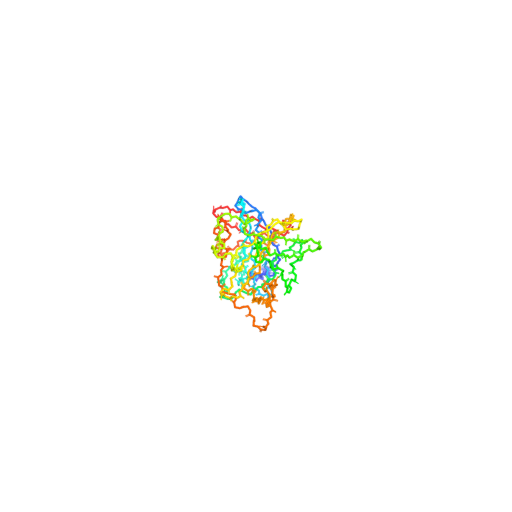0.62 169 LEU A O 1
ATOM 1318 N N . ASP A 1 170 ? -3.434 -5.036 11.695 1.00 77.12 170 ASP A N 1
ATOM 1319 C CA . ASP A 1 170 ? -3.005 -4.437 10.443 1.00 77.12 170 ASP A CA 1
ATOM 1320 C C . ASP A 1 170 ? -3.662 -3.056 10.295 1.00 77.12 170 ASP A C 1
ATOM 1322 O O . ASP A 1 170 ? -4.824 -2.858 10.659 1.00 77.12 170 ASP A O 1
ATOM 1326 N N . ILE A 1 171 ? -2.933 -2.100 9.726 1.00 77.62 171 ILE A N 1
ATOM 1327 C CA . ILE A 1 171 ? -3.418 -0.756 9.403 1.00 77.62 171 ILE A CA 1
ATOM 1328 C C . ILE A 1 171 ? -3.144 -0.501 7.930 1.00 77.62 171 ILE A C 1
ATOM 1330 O O . ILE A 1 171 ? -2.016 -0.662 7.467 1.00 77.62 171 ILE A O 1
ATOM 1334 N N . SER A 1 172 ? -4.140 -0.025 7.197 1.00 74.69 172 SER A N 1
ATOM 1335 C CA . SER A 1 172 ? -3.936 0.465 5.840 1.00 74.69 172 SER A CA 1
ATOM 1336 C C . SER A 1 172 ? -4.662 1.772 5.617 1.00 74.69 172 SER A C 1
ATOM 1338 O O . SER A 1 172 ? -5.705 2.035 6.215 1.00 74.69 172 SER A O 1
ATOM 1340 N N . GLY A 1 173 ? -4.133 2.575 4.704 1.00 72.88 173 GLY A N 1
ATOM 1341 C CA . GLY A 1 173 ? -4.803 3.785 4.281 1.00 72.88 173 GLY A CA 1
ATOM 1342 C C . GLY A 1 173 ? -4.446 4.181 2.862 1.00 72.88 173 GLY A C 1
ATOM 1343 O O . GLY A 1 173 ? -3.311 4.018 2.411 1.00 72.88 173 GLY A O 1
ATOM 1344 N N . MET A 1 174 ? -5.424 4.766 2.180 1.00 72.62 174 MET A N 1
ATOM 1345 C CA . MET A 1 174 ? -5.260 5.430 0.901 1.00 72.62 174 MET A CA 1
ATOM 1346 C C . MET A 1 174 ? -5.500 6.927 1.051 1.00 72.62 174 MET A C 1
ATOM 1348 O O . MET A 1 174 ? -6.572 7.345 1.492 1.00 72.62 174 MET A O 1
ATOM 1352 N N . ALA A 1 175 ? -4.506 7.746 0.716 1.00 72.00 175 ALA A N 1
ATOM 1353 C CA . ALA A 1 175 ? -4.641 9.190 0.851 1.00 72.00 175 ALA A CA 1
ATOM 1354 C C . ALA A 1 175 ? -5.617 9.766 -0.191 1.00 72.00 175 ALA A C 1
ATOM 1356 O O . ALA A 1 175 ? -5.813 9.204 -1.267 1.00 72.00 175 ALA A O 1
ATOM 1357 N N . THR A 1 176 ? -6.223 10.910 0.123 1.00 72.25 176 THR A N 1
ATOM 1358 C CA . THR A 1 176 ? -7.091 11.660 -0.807 1.00 72.25 176 THR A CA 1
ATOM 1359 C C . THR A 1 176 ? -6.315 12.438 -1.871 1.00 72.25 176 THR A C 1
ATOM 1361 O O . THR A 1 176 ? -6.914 12.953 -2.814 1.00 72.25 176 THR A O 1
ATOM 1364 N N . LEU A 1 177 ? -4.995 12.544 -1.723 1.00 66.06 177 LEU A N 1
ATOM 1365 C CA . LEU A 1 177 ? -4.128 13.236 -2.667 1.00 66.06 177 LEU A CA 1
ATOM 1366 C C . LEU A 1 177 ? -3.975 12.427 -3.973 1.00 66.06 177 LEU A C 1
ATOM 1368 O O . LEU A 1 177 ? -3.863 11.198 -3.928 1.00 66.06 177 LEU A O 1
ATOM 1372 N N . PRO A 1 178 ? -3.952 13.097 -5.141 1.00 56.88 178 PRO A N 1
ATOM 1373 C CA . PRO A 1 178 ? -3.607 12.452 -6.404 1.00 56.88 178 PRO A CA 1
ATOM 1374 C C . PRO A 1 178 ? -2.227 11.794 -6.328 1.00 56.88 178 PRO A C 1
ATOM 1376 O O . PRO A 1 178 ? -1.339 12.307 -5.650 1.00 56.88 178 PRO A O 1
ATOM 1379 N N . ASN A 1 179 ? -2.058 10.673 -7.033 1.00 50.94 179 ASN A N 1
ATOM 1380 C CA . ASN A 1 179 ? -0.801 9.917 -7.133 1.00 50.94 179 ASN A CA 1
ATOM 1381 C C . ASN A 1 179 ? -0.203 9.442 -5.794 1.00 50.94 179 ASN A C 1
ATOM 1383 O O . ASN A 1 179 ? 0.938 8.991 -5.742 1.00 50.94 179 ASN A O 1
ATOM 1387 N N . SER A 1 180 ? -0.965 9.482 -4.700 1.00 55.78 180 SER A N 1
ATOM 1388 C CA . SER A 1 180 ? -0.504 8.934 -3.431 1.00 55.78 180 SER A CA 1
ATOM 1389 C C . SER A 1 180 ? -0.551 7.416 -3.421 1.00 55.78 180 SER A C 1
ATOM 1391 O O . SER A 1 180 ? -1.612 6.806 -3.565 1.00 55.78 180 SER A O 1
ATOM 1393 N N . ALA A 1 181 ? 0.599 6.806 -3.149 1.00 54.28 181 ALA A N 1
ATOM 1394 C CA . ALA A 1 181 ? 0.664 5.386 -2.857 1.00 54.28 181 ALA A CA 1
ATOM 1395 C C . ALA A 1 181 ? -0.085 5.060 -1.551 1.00 54.28 181 ALA A C 1
ATOM 1397 O O . ALA A 1 181 ? 0.059 5.802 -0.565 1.00 54.28 181 ALA A O 1
ATOM 1398 N N . PRO A 1 182 ? -0.846 3.952 -1.513 1.00 60.44 182 PRO A N 1
ATOM 1399 C CA . PRO A 1 182 ? -1.425 3.457 -0.274 1.00 60.44 182 PRO A CA 1
ATOM 1400 C C . PRO A 1 182 ? -0.307 3.042 0.684 1.00 60.44 182 PRO A C 1
ATOM 1402 O O . PRO A 1 182 ? 0.792 2.699 0.249 1.00 60.44 182 PRO A O 1
ATOM 1405 N N . PHE A 1 183 ? -0.587 3.039 1.982 1.00 64.88 183 PHE A N 1
ATOM 1406 C CA . PHE A 1 183 ? 0.301 2.428 2.967 1.00 64.88 183 PHE A CA 1
ATOM 1407 C C . PHE A 1 183 ? -0.355 1.201 3.590 1.00 64.88 183 PHE A C 1
ATOM 1409 O O . PHE A 1 183 ? -1.584 1.103 3.677 1.00 64.88 183 PHE A O 1
ATOM 1416 N N . TYR A 1 184 ? 0.481 0.273 4.038 1.00 66.88 184 TYR A N 1
ATOM 1417 C CA . TYR A 1 184 ? 0.057 -0.912 4.762 1.00 66.88 184 TYR A CA 1
ATOM 1418 C C . TYR A 1 184 ? 1.094 -1.257 5.826 1.00 66.88 184 TYR A C 1
ATOM 1420 O O . TYR A 1 184 ? 2.277 -1.419 5.532 1.00 66.88 184 TYR A O 1
ATOM 1428 N N . LEU A 1 185 ? 0.637 -1.357 7.065 1.00 66.38 185 LEU A N 1
ATOM 1429 C CA . LEU A 1 185 ? 1.379 -1.864 8.204 1.00 66.38 185 LEU A CA 1
ATOM 1430 C C . LEU A 1 185 ? 0.689 -3.149 8.644 1.00 66.38 185 LEU A C 1
ATOM 1432 O O . LEU A 1 185 ? -0.532 -3.171 8.763 1.00 66.38 185 LEU A O 1
ATOM 1436 N N . SER A 1 186 ? 1.453 -4.207 8.882 1.00 67.19 186 SER A N 1
ATOM 1437 C CA . SER A 1 186 ? 0.891 -5.506 9.242 1.00 67.19 186 SER A CA 1
ATOM 1438 C C . SER A 1 186 ? 1.583 -6.114 10.440 1.00 67.19 186 SER A C 1
ATOM 1440 O O . SER A 1 186 ? 2.779 -5.886 10.650 1.00 67.19 186 SER A O 1
ATOM 1442 N N . GLY A 1 187 ? 0.824 -6.903 11.199 1.00 66.31 187 GLY A N 1
ATOM 1443 C CA . GLY A 1 187 ? 1.332 -7.651 12.339 1.00 66.31 187 GLY A CA 1
ATOM 1444 C C . GLY A 1 187 ? 1.867 -6.739 13.437 1.00 66.31 187 GLY A C 1
ATOM 1445 O O . GLY A 1 187 ? 2.863 -7.074 14.079 1.00 66.31 187 GLY A O 1
ATOM 1446 N N . ILE A 1 188 ? 1.259 -5.564 13.618 1.00 73.81 188 ILE A N 1
ATOM 1447 C CA . ILE A 1 188 ? 1.598 -4.666 14.717 1.00 73.81 188 ILE A CA 1
ATOM 1448 C C . ILE A 1 188 ? 1.081 -5.337 15.995 1.00 73.81 188 ILE A C 1
ATOM 1450 O O . ILE A 1 188 ? -0.120 -5.581 16.087 1.00 73.81 188 ILE A O 1
ATOM 1454 N N . PRO A 1 189 ? 1.936 -5.659 16.975 1.00 79.12 189 PRO A N 1
ATOM 1455 C CA . PRO A 1 189 ? 1.465 -6.213 18.235 1.00 79.12 189 PRO A CA 1
ATOM 1456 C C . PRO A 1 189 ? 0.687 -5.150 19.014 1.00 79.12 189 PRO A C 1
ATOM 1458 O O . PRO A 1 189 ? 1.089 -3.980 19.035 1.00 79.12 189 PRO A O 1
ATOM 1461 N N . PHE A 1 190 ? -0.387 -5.557 19.686 1.00 83.88 190 PHE A N 1
ATOM 1462 C CA . PHE A 1 190 ? -1.138 -4.662 20.561 1.00 83.88 190 PHE A CA 1
ATOM 1463 C C . PHE A 1 190 ? -1.482 -5.282 21.911 1.00 83.88 190 PHE A C 1
ATOM 1465 O O . PHE A 1 190 ? -1.552 -6.499 22.073 1.00 83.88 190 PHE A O 1
ATOM 1472 N N . SER A 1 191 ? -1.731 -4.407 22.879 1.00 85.31 191 SER A N 1
ATOM 1473 C CA . SER A 1 191 ? -2.415 -4.722 24.129 1.00 85.31 191 SER A CA 1
ATOM 1474 C C . SER A 1 191 ? -3.650 -3.846 24.271 1.00 85.31 191 SER A C 1
ATOM 1476 O O . SER A 1 191 ? -3.713 -2.741 23.741 1.00 85.31 191 SER A O 1
ATOM 1478 N N . THR A 1 192 ? -4.656 -4.328 24.991 1.00 83.56 192 THR A N 1
ATOM 1479 C CA . THR A 1 192 ? -5.785 -3.494 25.409 1.00 83.56 192 THR A CA 1
ATOM 1480 C C . THR A 1 192 ? -5.542 -2.995 26.826 1.00 83.56 192 THR A C 1
ATOM 1482 O O . THR A 1 192 ? -5.144 -3.776 27.698 1.00 83.56 192 THR A O 1
ATOM 1485 N N . ALA A 1 193 ? -5.828 -1.721 27.088 1.00 81.25 193 ALA A N 1
ATOM 1486 C CA . ALA A 1 193 ? -5.864 -1.196 28.447 1.00 81.25 193 ALA A CA 1
ATOM 1487 C C . ALA A 1 193 ? -6.842 -2.002 29.322 1.00 81.25 193 ALA A C 1
ATOM 1489 O O . ALA A 1 193 ? -7.753 -2.666 28.825 1.00 81.25 193 ALA A O 1
ATOM 1490 N N . LYS A 1 194 ? -6.674 -1.940 30.649 1.00 73.06 194 LYS A N 1
ATOM 1491 C CA . LYS A 1 194 ? -7.488 -2.726 31.601 1.00 73.06 194 LYS A CA 1
ATOM 1492 C C . LYS A 1 194 ? -8.991 -2.460 31.506 1.00 73.06 194 LYS A C 1
ATOM 1494 O O . LYS A 1 194 ? -9.776 -3.325 31.876 1.00 73.06 194 LYS A O 1
ATOM 1499 N N . ASP A 1 195 ? -9.377 -1.268 31.068 1.00 77.44 195 ASP A N 1
ATOM 1500 C CA . ASP A 1 195 ? -10.772 -0.882 30.856 1.00 77.44 195 ASP A CA 1
ATOM 1501 C C . ASP A 1 195 ? -11.291 -1.228 29.448 1.00 77.44 195 ASP A C 1
ATOM 1503 O O . ASP A 1 195 ? -12.465 -1.008 29.162 1.00 77.44 195 ASP A O 1
ATOM 1507 N N . GLY A 1 196 ? -10.435 -1.781 28.581 1.00 74.44 196 GLY A N 1
ATOM 1508 C CA . GLY A 1 196 ? -10.754 -2.150 27.206 1.00 74.44 196 GLY A CA 1
ATOM 1509 C C . GLY A 1 196 ? -10.953 -0.961 26.266 1.00 74.44 196 GLY A C 1
ATOM 1510 O O . GLY A 1 196 ? -11.359 -1.171 25.130 1.00 74.44 196 GLY A O 1
ATOM 1511 N N . THR A 1 197 ? -10.693 0.275 26.709 1.00 82.50 197 THR A N 1
ATOM 1512 C CA . THR A 1 197 ? -11.033 1.491 25.944 1.00 82.50 197 THR A CA 1
ATOM 1513 C C . THR A 1 197 ? -9.904 2.023 25.068 1.00 82.50 197 THR A C 1
ATOM 1515 O O . THR A 1 197 ? -10.101 2.926 24.255 1.00 82.50 197 THR A O 1
ATOM 1518 N N . VAL A 1 198 ? -8.701 1.479 25.230 1.00 83.94 198 VAL A N 1
ATOM 1519 C CA . VAL A 1 198 ? -7.506 1.896 24.497 1.00 83.94 198 VAL A CA 1
ATOM 1520 C C . VAL A 1 198 ? -6.796 0.658 23.977 1.00 83.94 198 VAL A C 1
ATOM 1522 O O . VAL A 1 198 ? -6.574 -0.297 24.722 1.00 83.94 198 VAL A O 1
ATOM 1525 N N . ILE A 1 199 ? -6.427 0.699 22.701 1.00 85.19 199 ILE A N 1
ATOM 1526 C CA . ILE A 1 199 ? -5.533 -0.257 22.056 1.00 85.19 199 ILE A CA 1
ATOM 1527 C C . ILE A 1 199 ? -4.148 0.388 22.050 1.00 85.19 199 ILE A C 1
ATOM 1529 O O . ILE A 1 199 ? -3.916 1.378 21.355 1.00 85.19 199 ILE A O 1
ATOM 1533 N N . GLU A 1 200 ? -3.235 -0.152 22.843 1.00 84.69 200 GLU A N 1
ATOM 1534 C CA . GLU A 1 200 ? -1.836 0.256 22.904 1.00 84.69 200 GLU A CA 1
ATOM 1535 C C . GLU A 1 200 ? -1.057 -0.485 21.816 1.00 84.69 200 GLU A C 1
ATOM 1537 O O . GLU A 1 200 ? -1.038 -1.715 21.770 1.00 84.69 200 GLU A O 1
ATOM 1542 N N . LEU A 1 201 ? -0.415 0.264 20.925 1.00 80.75 201 LEU A N 1
ATOM 1543 C CA . LEU A 1 201 ? 0.334 -0.272 19.795 1.00 80.75 201 LEU A CA 1
ATOM 1544 C C . LEU A 1 201 ? 1.808 -0.405 20.193 1.00 80.75 201 LEU A C 1
ATOM 1546 O O . LEU A 1 201 ? 2.449 0.582 20.554 1.00 80.75 201 LEU A O 1
ATOM 1550 N N . GLY A 1 202 ? 2.369 -1.610 20.082 1.00 64.44 202 GLY A N 1
ATOM 1551 C CA . GLY A 1 202 ? 3.816 -1.814 20.159 1.00 64.44 202 GLY A CA 1
ATOM 1552 C C . GLY A 1 202 ? 4.445 -1.687 21.550 1.00 64.44 202 GLY A C 1
ATOM 1553 O O . GLY A 1 202 ? 5.429 -0.966 21.711 1.00 64.44 202 GLY A O 1
ATOM 1554 N N . VAL A 1 203 ? 3.962 -2.445 22.539 1.00 45.44 203 VAL A N 1
ATOM 1555 C CA . VAL A 1 203 ? 4.655 -2.610 23.829 1.00 45.44 203 VAL A CA 1
ATOM 1556 C C . VAL A 1 203 ? 5.312 -3.996 23.865 1.00 45.44 203 VAL A C 1
ATOM 1558 O O . VAL A 1 203 ? 4.633 -5.001 23.695 1.00 45.44 203 VAL A O 1
ATOM 1561 N N . ASN A 1 204 ? 6.627 -4.046 24.113 1.00 35.91 204 ASN A N 1
ATOM 1562 C CA . ASN A 1 204 ? 7.489 -5.237 24.278 1.00 35.91 204 ASN A CA 1
ATOM 1563 C C . ASN A 1 204 ? 8.224 -5.748 23.031 1.00 35.91 204 ASN A C 1
ATOM 1565 O O . ASN A 1 204 ? 7.922 -6.837 22.565 1.00 35.91 204 ASN A O 1
ATOM 1569 N N . GLY A 1 205 ? 9.251 -5.015 22.571 1.00 34.12 205 GLY A N 1
ATOM 1570 C CA . GLY A 1 205 ? 10.599 -5.532 22.227 1.00 34.12 205 GLY A CA 1
ATOM 1571 C C . GLY A 1 205 ? 10.783 -6.735 21.280 1.00 34.12 205 GLY A C 1
ATOM 1572 O O . GLY A 1 205 ? 11.918 -7.121 21.013 1.00 34.12 205 GLY A O 1
ATOM 1573 N N . HIS A 1 206 ? 9.720 -7.324 20.752 1.00 33.19 206 HIS A N 1
ATOM 1574 C CA . HIS A 1 206 ? 9.721 -8.457 19.854 1.00 33.19 206 HIS A CA 1
ATOM 1575 C C . HIS A 1 206 ? 9.286 -7.946 18.495 1.00 33.19 206 HIS A C 1
ATOM 1577 O O . HIS A 1 206 ? 8.122 -7.638 18.254 1.00 33.19 206 HIS A O 1
ATOM 1583 N N . GLN A 1 207 ? 10.281 -7.832 17.623 1.00 36.94 207 GLN A N 1
ATOM 1584 C CA . GLN A 1 207 ? 10.101 -7.597 16.204 1.00 36.94 207 GLN A CA 1
ATOM 1585 C C . GLN A 1 207 ? 9.053 -8.568 15.647 1.00 36.94 207 GLN A C 1
ATOM 1587 O O . GLN A 1 207 ? 9.269 -9.780 15.589 1.00 36.94 207 GLN A O 1
ATOM 1592 N N . SER A 1 208 ? 7.908 -7.997 15.284 1.00 33.53 208 SER A N 1
ATOM 1593 C CA . SER A 1 208 ? 7.128 -8.278 14.083 1.00 33.53 208 SER A CA 1
ATOM 1594 C C . SER A 1 208 ? 7.344 -9.670 13.484 1.00 33.53 208 SER A C 1
ATOM 1596 O O . SER A 1 208 ? 7.970 -9.827 12.435 1.00 33.53 208 SER A O 1
ATOM 1598 N N . ARG A 1 209 ? 6.777 -10.709 14.105 1.00 33.94 209 ARG A N 1
ATOM 1599 C CA . ARG A 1 209 ? 6.503 -11.955 13.379 1.00 33.94 209 ARG A CA 1
ATOM 1600 C C . ARG A 1 209 ? 5.253 -11.734 12.535 1.00 33.94 209 ARG A C 1
ATOM 1602 O O . ARG A 1 209 ? 4.171 -12.178 12.890 1.00 33.94 209 ARG A O 1
ATOM 1609 N N . ALA A 1 210 ? 5.419 -11.026 11.420 1.00 34.16 210 ALA A N 1
ATOM 1610 C CA . ALA A 1 210 ? 4.380 -10.878 10.413 1.00 34.16 210 ALA A CA 1
ATOM 1611 C C . ALA A 1 210 ? 4.098 -12.255 9.786 1.00 34.16 210 ALA A C 1
ATOM 1613 O O . ALA A 1 210 ? 4.857 -12.752 8.946 1.00 34.16 210 ALA A O 1
ATOM 1614 N N . LEU A 1 211 ? 3.029 -12.907 10.244 1.00 29.38 211 LEU A N 1
ATOM 1615 C CA . LEU A 1 211 ? 2.465 -14.079 9.591 1.00 29.38 211 LEU A CA 1
ATOM 1616 C C . LEU A 1 211 ? 1.668 -13.638 8.361 1.00 29.38 211 LEU A C 1
ATOM 1618 O O . LEU A 1 211 ? 1.042 -12.585 8.305 1.00 29.38 211 LEU A O 1
ATOM 1622 N N . ARG A 1 212 ? 1.795 -14.454 7.320 1.00 31.64 212 ARG A N 1
ATOM 1623 C CA . ARG A 1 212 ? 1.361 -14.200 5.951 1.00 31.64 212 ARG A CA 1
ATOM 1624 C C . ARG A 1 212 ? -0.144 -13.973 5.861 1.00 31.64 212 ARG A C 1
ATOM 1626 O O . ARG A 1 212 ? -0.887 -14.934 5.703 1.00 31.64 212 ARG A O 1
ATOM 1633 N N . HIS A 1 213 ? -0.562 -12.722 5.756 1.00 31.27 213 HIS A N 1
ATOM 1634 C CA . HIS A 1 213 ? -1.825 -12.421 5.104 1.00 31.27 213 HIS A CA 1
ATOM 1635 C C . HIS A 1 213 ? -1.571 -11.466 3.951 1.00 31.27 213 HIS A C 1
ATOM 1637 O O . HIS A 1 213 ? -1.440 -10.256 4.084 1.00 31.27 213 HIS A O 1
ATOM 1643 N N . THR A 1 214 ? -1.489 -12.060 2.764 1.00 32.56 214 THR A N 1
ATOM 1644 C CA . THR A 1 214 ? -1.947 -11.391 1.557 1.00 32.56 214 THR A CA 1
ATOM 1645 C C . THR A 1 214 ? -3.407 -11.032 1.813 1.00 32.56 214 THR A C 1
ATOM 1647 O O . THR A 1 214 ? -4.288 -11.847 1.559 1.00 32.56 214 THR A O 1
ATOM 1650 N N . ILE A 1 215 ? -3.687 -9.827 2.312 1.00 39.97 215 ILE A N 1
ATOM 1651 C CA . ILE A 1 215 ? -4.958 -9.195 1.971 1.00 39.97 215 ILE A CA 1
ATOM 1652 C C . ILE A 1 215 ? -4.763 -8.788 0.515 1.00 39.97 215 ILE A C 1
ATOM 1654 O O . ILE A 1 215 ? -4.285 -7.706 0.186 1.00 39.97 215 ILE A O 1
ATOM 1658 N N . GLY A 1 216 ? -4.944 -9.775 -0.365 1.00 35.56 216 GLY A N 1
ATOM 1659 C CA . GLY A 1 216 ? -4.978 -9.539 -1.793 1.00 35.56 216 GLY A CA 1
ATOM 1660 C C . GLY A 1 216 ? -6.104 -8.557 -2.017 1.00 35.56 216 GLY A C 1
ATOM 1661 O O . GLY A 1 216 ? -7.192 -8.771 -1.481 1.00 35.56 216 GLY A O 1
ATOM 1662 N N . GLY A 1 217 ? -5.806 -7.476 -2.733 1.00 40.25 217 GLY A N 1
ATOM 1663 C CA . GLY A 1 217 ? -6.772 -6.437 -3.030 1.00 40.25 217 GLY A CA 1
ATOM 1664 C C . GLY A 1 217 ? -8.121 -7.055 -3.362 1.00 40.25 217 GLY A C 1
ATOM 1665 O O . GLY A 1 217 ? -8.223 -7.883 -4.272 1.00 40.25 217 GLY A O 1
ATOM 1666 N N . PHE A 1 218 ? -9.146 -6.725 -2.581 1.00 41.50 218 PHE A N 1
ATOM 1667 C CA . PHE A 1 218 ? -10.490 -7.170 -2.905 1.00 41.50 218 PHE A CA 1
ATOM 1668 C C . PHE A 1 218 ? -10.780 -6.748 -4.352 1.00 41.50 218 PHE A C 1
ATOM 1670 O O . PHE A 1 218 ? -10.551 -5.605 -4.736 1.00 41.50 218 PHE A O 1
ATOM 1677 N N . GLY A 1 219 ? -11.157 -7.708 -5.197 1.00 39.16 219 GLY A N 1
ATOM 1678 C CA . GLY A 1 219 ? -11.453 -7.469 -6.611 1.00 39.16 219 GLY A CA 1
ATOM 1679 C C . GLY A 1 219 ? -10.398 -7.921 -7.633 1.00 39.16 219 GLY A C 1
ATOM 1680 O O . GLY A 1 219 ? -10.804 -8.241 -8.749 1.00 39.16 219 GLY A O 1
ATOM 1681 N N . TYR A 1 220 ? -9.099 -8.052 -7.302 1.00 48.22 220 TYR A N 1
ATOM 1682 C CA . TYR A 1 220 ? -8.108 -8.639 -8.231 1.00 48.22 220 TYR A CA 1
ATOM 1683 C C . TYR A 1 220 ? -6.953 -9.388 -7.545 1.00 48.22 220 TYR A C 1
ATOM 1685 O O . TYR A 1 220 ? -6.405 -8.914 -6.553 1.00 48.22 220 TYR A O 1
ATOM 1693 N N . PRO A 1 221 ? -6.494 -10.523 -8.116 1.00 55.06 221 PRO A N 1
ATOM 1694 C CA . PRO A 1 221 ? -5.300 -11.197 -7.628 1.00 55.06 221 PRO A CA 1
ATOM 1695 C C . PRO A 1 221 ? -4.075 -10.292 -7.777 1.00 55.06 221 PRO A C 1
ATOM 1697 O O . PRO A 1 221 ? -3.888 -9.666 -8.829 1.00 55.06 221 PRO A O 1
ATOM 1700 N N . VAL A 1 222 ? -3.239 -10.281 -6.733 1.00 62.12 222 VAL A N 1
ATOM 1701 C CA . VAL A 1 222 ? -1.930 -9.618 -6.734 1.00 62.12 222 VAL A CA 1
ATOM 1702 C C . VAL A 1 222 ? -1.138 -10.112 -7.949 1.00 62.12 222 VAL A C 1
ATOM 1704 O O . VAL A 1 222 ? -1.049 -11.328 -8.150 1.00 62.12 222 VAL A O 1
ATOM 1707 N N . PRO A 1 223 ? -0.581 -9.212 -8.774 1.00 66.62 223 PRO A N 1
ATOM 1708 C CA . PRO A 1 223 ? 0.223 -9.622 -9.915 1.00 66.62 223 PRO A CA 1
ATOM 1709 C C . PRO A 1 223 ? 1.426 -10.475 -9.485 1.00 66.62 223 PRO A C 1
ATOM 1711 O O . PRO A 1 223 ? 2.131 -10.144 -8.534 1.00 66.62 223 PRO A O 1
ATOM 1714 N N . SER A 1 224 ? 1.674 -11.572 -10.201 1.00 71.25 224 SER A N 1
ATOM 1715 C CA . SER A 1 224 ? 2.842 -12.434 -10.001 1.00 71.25 224 SER A CA 1
ATOM 1716 C C . SER A 1 224 ? 3.870 -12.182 -11.104 1.00 71.25 224 SER A C 1
ATOM 1718 O O . SER A 1 224 ? 3.981 -12.968 -12.047 1.00 71.25 224 SER A O 1
ATOM 1720 N N . TRP A 1 225 ? 4.579 -11.057 -11.035 1.00 78.25 225 TRP A N 1
ATOM 1721 C CA . TRP A 1 225 ? 5.646 -10.772 -11.995 1.00 78.25 225 TRP A CA 1
ATOM 1722 C C . TRP A 1 225 ? 6.899 -11.573 -11.654 1.00 78.25 225 TRP A C 1
ATOM 1724 O O . TRP A 1 225 ? 7.341 -11.597 -10.507 1.00 78.25 225 TRP A O 1
ATOM 1734 N N . THR A 1 226 ? 7.469 -12.218 -12.664 1.00 83.50 226 THR A N 1
ATOM 1735 C CA . THR A 1 226 ? 8.799 -12.840 -12.595 1.00 83.50 226 THR A CA 1
ATOM 1736 C C . THR A 1 226 ? 9.870 -11.931 -13.187 1.00 83.50 226 THR A C 1
ATOM 1738 O O . THR A 1 226 ? 11.028 -12.011 -12.795 1.00 83.50 226 THR A O 1
ATOM 1741 N N . THR A 1 227 ? 9.477 -11.056 -14.111 1.00 88.31 227 THR A N 1
ATOM 1742 C CA . THR A 1 227 ? 10.318 -10.022 -14.707 1.00 88.31 227 THR A CA 1
ATOM 1743 C C . THR A 1 227 ? 9.493 -8.761 -14.945 1.00 88.31 227 THR A C 1
ATOM 1745 O O . THR A 1 227 ? 8.266 -8.818 -15.092 1.00 88.31 227 THR A O 1
ATOM 1748 N N . LEU A 1 228 ? 10.174 -7.621 -14.978 1.00 91.81 228 LEU A N 1
ATOM 1749 C CA . LEU A 1 228 ? 9.636 -6.332 -15.387 1.00 91.81 228 LEU A CA 1
ATOM 1750 C C . LEU A 1 228 ? 10.562 -5.745 -16.459 1.00 91.81 228 LEU A C 1
ATOM 1752 O O . LEU A 1 228 ? 11.700 -5.403 -16.132 1.00 91.81 228 LEU A O 1
ATOM 1756 N N . PRO A 1 229 ? 10.107 -5.616 -17.718 1.00 95.12 229 PRO A N 1
ATOM 1757 C CA . PRO A 1 229 ? 10.855 -4.891 -18.735 1.00 95.12 229 PRO A CA 1
ATOM 1758 C C . PRO A 1 229 ? 11.195 -3.474 -18.274 1.00 95.12 229 PRO A C 1
ATOM 1760 O O . PRO A 1 229 ? 10.336 -2.776 -17.721 1.00 95.12 229 PRO A O 1
ATOM 1763 N N . PHE A 1 230 ? 12.431 -3.064 -18.533 1.00 94.56 230 PHE A N 1
ATOM 1764 C CA . PHE A 1 230 ? 12.990 -1.777 -18.157 1.00 94.56 230 PHE A CA 1
ATOM 1765 C C . PHE A 1 230 ? 13.646 -1.105 -19.367 1.00 94.56 230 PHE A C 1
ATOM 1767 O O . PHE A 1 230 ? 14.510 -1.678 -20.023 1.00 94.56 230 PHE A O 1
ATOM 1774 N N . ASP A 1 231 ? 13.246 0.131 -19.655 1.00 92.94 231 ASP A N 1
ATOM 1775 C CA . ASP A 1 231 ? 13.911 0.978 -20.646 1.00 92.94 231 ASP A CA 1
ATOM 1776 C C . ASP A 1 231 ? 14.721 2.062 -19.933 1.00 92.94 231 ASP A C 1
ATOM 1778 O O . ASP A 1 231 ? 14.161 3.016 -19.387 1.00 92.94 231 ASP A O 1
ATOM 1782 N N . ALA A 1 232 ? 16.048 1.930 -19.975 1.00 88.44 232 ALA A N 1
ATOM 1783 C CA . ALA A 1 232 ? 16.978 2.865 -19.351 1.00 88.44 232 ALA A CA 1
ATOM 1784 C C . ALA A 1 232 ? 16.945 4.276 -19.969 1.00 88.44 232 ALA A C 1
ATOM 1786 O O . ALA A 1 232 ? 17.239 5.250 -19.275 1.00 88.44 232 ALA A O 1
ATOM 1787 N N . ASN A 1 233 ? 16.575 4.417 -21.249 1.00 87.19 233 ASN A N 1
ATOM 1788 C CA . ASN A 1 233 ? 16.548 5.722 -21.921 1.00 87.19 233 ASN A CA 1
ATOM 1789 C C . ASN A 1 233 ? 15.375 6.573 -21.444 1.00 87.19 233 ASN A C 1
ATOM 1791 O O . ASN A 1 233 ? 15.502 7.785 -21.284 1.00 87.19 233 ASN A O 1
ATOM 1795 N N . THR A 1 234 ? 14.226 5.930 -21.247 1.00 88.69 234 THR A N 1
ATOM 1796 C CA . THR A 1 234 ? 12.986 6.592 -20.831 1.00 88.69 234 THR A CA 1
ATOM 1797 C C . THR A 1 234 ? 12.698 6.429 -19.344 1.00 88.69 234 THR A C 1
ATOM 1799 O O . THR A 1 234 ? 11.710 6.976 -18.870 1.00 88.69 234 THR A O 1
ATOM 1802 N N . LYS A 1 235 ? 13.540 5.682 -18.615 1.00 91.75 235 LYS A N 1
ATOM 1803 C CA . LYS A 1 235 ? 13.300 5.257 -17.231 1.00 91.75 235 LYS A CA 1
ATOM 1804 C C . LYS A 1 235 ? 11.886 4.706 -17.060 1.00 91.75 235 LYS A C 1
ATOM 1806 O O . LYS A 1 235 ? 11.113 5.172 -16.229 1.00 91.75 235 LYS A O 1
ATOM 1811 N N . THR A 1 236 ? 11.542 3.710 -17.868 1.00 94.94 236 THR A N 1
ATOM 1812 C CA . THR A 1 236 ? 10.202 3.117 -17.852 1.00 94.94 236 THR A CA 1
ATOM 1813 C C . THR A 1 236 ? 10.258 1.679 -17.370 1.00 94.94 236 THR A C 1
ATOM 1815 O O . THR A 1 236 ? 10.933 0.853 -17.978 1.00 94.94 236 THR A O 1
ATOM 1818 N N . ILE A 1 237 ? 9.478 1.361 -16.336 1.00 95.00 237 ILE A N 1
ATOM 1819 C CA . ILE A 1 237 ? 9.141 -0.017 -15.966 1.00 95.00 237 ILE A CA 1
ATOM 1820 C C . ILE A 1 237 ? 7.822 -0.381 -16.642 1.00 95.00 237 ILE A C 1
ATOM 1822 O O . ILE A 1 237 ? 6.826 0.319 -16.479 1.00 95.00 237 ILE A O 1
ATOM 1826 N N . THR A 1 238 ? 7.777 -1.490 -17.379 1.00 95.06 238 THR A N 1
ATOM 1827 C CA . THR A 1 238 ? 6.528 -1.967 -17.990 1.00 95.06 238 THR A CA 1
ATOM 1828 C C . THR A 1 238 ? 5.949 -3.129 -17.196 1.00 95.06 238 THR A C 1
ATOM 1830 O O . THR A 1 238 ? 6.432 -4.255 -17.271 1.00 95.06 238 THR A O 1
ATOM 1833 N N . ALA A 1 239 ? 4.852 -2.903 -16.482 1.00 90.50 239 ALA A N 1
ATOM 1834 C CA . ALA A 1 239 ? 4.100 -3.979 -15.851 1.00 90.50 239 ALA A CA 1
ATOM 1835 C C . ALA A 1 239 ? 3.066 -4.545 -16.827 1.00 90.50 239 ALA A C 1
ATOM 1837 O O . ALA A 1 239 ? 2.288 -3.803 -17.423 1.00 90.50 239 ALA A O 1
ATOM 1838 N N . THR A 1 240 ? 3.011 -5.871 -16.973 1.00 87.38 240 THR A N 1
ATOM 1839 C CA . THR A 1 240 ? 1.938 -6.524 -17.740 1.00 87.38 240 THR A CA 1
ATOM 1840 C C . THR A 1 240 ? 0.959 -7.208 -16.792 1.00 87.38 240 THR A C 1
ATOM 1842 O O . THR A 1 240 ? 1.359 -8.030 -15.968 1.00 87.38 240 THR A O 1
ATOM 1845 N N . TYR A 1 241 ? -0.331 -6.892 -16.907 1.00 81.38 241 TYR A N 1
ATOM 1846 C CA . TYR A 1 241 ? -1.401 -7.533 -16.144 1.00 81.38 241 TYR A CA 1
ATOM 1847 C C . TYR A 1 241 ? -2.558 -7.922 -17.063 1.00 81.38 241 TYR A C 1
ATOM 1849 O O . TYR A 1 241 ? -3.144 -7.074 -17.727 1.00 81.38 241 TYR A O 1
ATOM 1857 N N . ARG A 1 242 ? -2.893 -9.221 -17.114 1.00 79.31 242 ARG A N 1
ATOM 1858 C CA . ARG A 1 242 ? -3.951 -9.771 -17.992 1.00 79.31 242 ARG A CA 1
ATOM 1859 C C . ARG A 1 242 ? -3.828 -9.317 -19.460 1.00 79.31 242 ARG A C 1
ATOM 1861 O O . ARG A 1 242 ? -4.824 -9.010 -20.108 1.00 79.31 242 ARG A O 1
ATOM 1868 N N . GLY A 1 243 ? -2.595 -9.269 -19.967 1.00 83.25 243 GLY A N 1
ATOM 1869 C CA . GLY A 1 243 ? -2.280 -8.846 -21.336 1.00 83.25 243 GLY A CA 1
ATOM 1870 C C . GLY A 1 243 ? -2.243 -7.330 -21.552 1.00 83.25 243 GLY A C 1
ATOM 1871 O O . GLY A 1 243 ? -1.882 -6.889 -22.638 1.00 83.25 243 GLY A O 1
ATOM 1872 N N . GLU A 1 244 ? -2.567 -6.528 -20.538 1.00 87.50 244 GLU A N 1
ATOM 1873 C CA . GLU A 1 244 ? -2.467 -5.076 -20.606 1.00 87.50 244 GLU A CA 1
ATOM 1874 C C . GLU A 1 244 ? -1.111 -4.591 -20.110 1.00 87.50 244 GLU A C 1
ATOM 1876 O O . GLU A 1 244 ? -0.666 -4.997 -19.035 1.00 87.50 244 GLU A O 1
ATOM 1881 N N . LYS A 1 245 ? -0.472 -3.721 -20.896 1.00 91.69 245 LYS A N 1
ATOM 1882 C CA . LYS A 1 245 ? 0.792 -3.076 -20.546 1.00 91.69 245 LYS A CA 1
ATOM 1883 C C . LYS A 1 245 ? 0.522 -1.756 -19.840 1.00 91.69 245 LYS A C 1
ATOM 1885 O O . LYS A 1 245 ? -0.216 -0.919 -20.353 1.00 91.69 245 LYS A O 1
ATOM 1890 N N . ILE A 1 246 ? 1.159 -1.581 -18.696 1.00 91.50 246 ILE A N 1
ATOM 1891 C CA . ILE A 1 246 ? 1.153 -0.360 -17.905 1.00 91.50 246 ILE A CA 1
ATOM 1892 C C . ILE A 1 246 ? 2.593 0.117 -17.864 1.00 91.50 246 ILE A C 1
ATOM 1894 O O . ILE A 1 246 ? 3.453 -0.550 -17.291 1.00 91.50 246 ILE A O 1
ATOM 1898 N N . ASN A 1 247 ? 2.841 1.251 -18.504 1.00 94.62 247 ASN A N 1
ATOM 1899 C CA . ASN A 1 247 ? 4.133 1.911 -18.442 1.00 94.62 247 ASN A CA 1
ATOM 1900 C C . ASN A 1 247 ? 4.141 2.760 -17.177 1.00 94.62 247 ASN A C 1
ATOM 1902 O O . ASN A 1 247 ? 3.261 3.603 -17.013 1.00 94.62 247 ASN A O 1
ATOM 1906 N N . CYS A 1 248 ? 5.098 2.494 -16.299 1.00 91.81 248 CYS A N 1
ATOM 1907 C CA . CYS A 1 248 ? 5.314 3.224 -15.067 1.00 91.81 248 CYS A CA 1
ATOM 1908 C C . CYS A 1 248 ? 6.577 4.072 -15.212 1.00 91.81 248 CYS A C 1
ATOM 1910 O O . CYS A 1 248 ? 7.651 3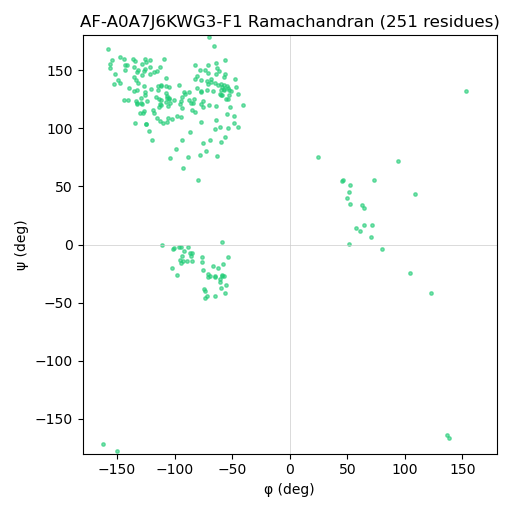.519 -15.467 1.00 91.81 248 CYS A O 1
ATOM 1912 N N . THR A 1 249 ? 6.458 5.386 -15.028 1.00 91.94 249 THR A N 1
ATOM 1913 C CA . THR A 1 249 ? 7.587 6.325 -15.122 1.00 91.94 249 THR A CA 1
ATOM 1914 C C . THR A 1 249 ? 7.710 7.180 -13.855 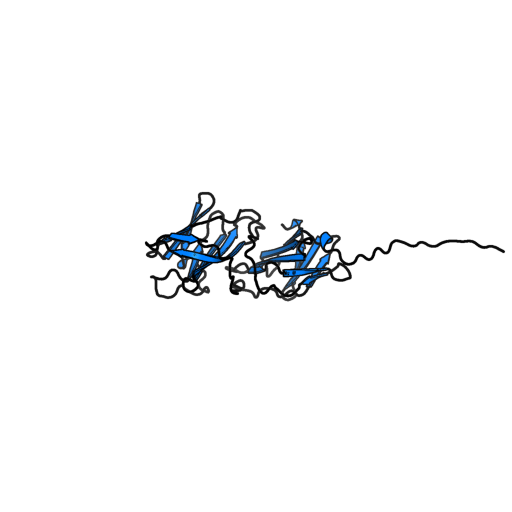1.00 91.94 249 THR A C 1
ATOM 1916 O O . THR A 1 249 ? 6.740 7.295 -13.095 1.00 91.94 249 THR A O 1
ATOM 1919 N N . PRO A 1 250 ? 8.884 7.780 -13.590 1.00 85.75 250 PRO A N 1
ATOM 1920 C CA . PRO A 1 250 ? 9.063 8.689 -12.462 1.00 85.75 250 PRO A CA 1
ATOM 1921 C C . PRO A 1 250 ? 8.169 9.931 -12.513 1.00 85.75 250 PRO A C 1
ATOM 1923 O O . PRO A 1 250 ? 7.748 10.416 -11.473 1.00 85.75 250 PRO A O 1
ATOM 1926 N N . GLU A 1 251 ? 7.848 10.446 -13.701 1.00 82.69 251 GLU A N 1
ATOM 1927 C CA . GLU A 1 251 ? 7.051 11.671 -13.886 1.00 82.69 251 GLU A CA 1
ATOM 1928 C C . GLU A 1 251 ? 5.552 11.464 -13.638 1.00 82.69 251 GLU A C 1
ATOM 1930 O O . GLU A 1 251 ? 4.794 12.427 -13.539 1.00 82.69 251 GLU A O 1
ATOM 1935 N N . GLN A 1 252 ? 5.108 10.207 -13.607 1.00 77.50 252 GLN A N 1
ATOM 1936 C CA . GLN A 1 252 ? 3.734 9.837 -13.270 1.00 77.50 252 GLN A CA 1
ATOM 1937 C C . GLN A 1 252 ? 3.516 9.720 -11.759 1.00 77.50 252 GLN A C 1
ATOM 1939 O O . GLN A 1 252 ? 2.375 9.537 -11.322 1.00 77.50 252 GLN A O 1
ATOM 1944 N N . CYS A 1 253 ? 4.596 9.805 -10.983 1.00 67.12 253 CYS A N 1
ATOM 1945 C CA . CYS A 1 253 ? 4.546 10.116 -9.568 1.00 67.12 253 CYS A CA 1
ATOM 1946 C C . CYS A 1 253 ? 4.374 11.648 -9.446 1.00 67.12 253 CYS A C 1
ATOM 1948 O O . CYS A 1 253 ? 3.328 12.061 -8.901 1.00 67.12 253 CYS A O 1
#

Organism: Perkinsus olseni (NCBI:txid32597)

pLDDT: mean 70.53, std 18.93, range [29.38, 95.12]

=== Feature glossary ===
Reading guide. The protein is described through the following features:

Foldseek 3Di. A 3Di character summarizes, for each residue, the relative orientation of the Cα frame of its nearest spatial neighbor. Because it encodes fold topology rather than chemistry, 3Di alignments detect remote structural similarity that sequence alignment misses.

Contact-map, Ramachandran, and PAE plots. Plot images: a contact map (which residues are close in 3D, as an N×N binary image), a Ramachandran scatter (backbone torsion angles, revealing secondary-structure composition at a glance), and — for AlphaFold structures — a PAE heatmap (pairwise prediction confidence).

Radius of gyration, Cα contacts, bounding box. Radius of gyration (Rg) is the root-mean-square distance of Cα atoms from their centroid — a single number for overall size and compactness. A globular domain of N residues has Rg ≈ 2.2·N^0.38 Å; an extended or disordered chain has a much larger Rg. The Cα contact count is the number of residue pairs whose Cα atoms are within 8 Å and are more than four positions apart in sequence — a standard proxy for tertiary packing density. The bounding box is the smallest axis-aligned box enclosing all Cα atoms.

Secondary structure (8-state, DSSP). Eight-state secondary structure (DSSP): H is the canonical α-helix, G the tighter 3₁₀-helix, I the wider π-helix; E/B are β-structure, T and S are turns and bends, and '-' is everything else. DSSP derives these from the pattern of main-chain N–H···O=C hydrogen bonds, not from the sequence.

B-factor. B-factor (Debye–Waller factor) reflects atomic displacement in the crystal lattice. It is an experimental observable (units Å²), not a prediction; low values mean the atom is pinned down, high values mean it moves or is heterogeneous across the crystal.

pLDDT. pLDDT is the predicted lDDT-Cα score: AlphaFold's confidence that the local environment of each residue (all inter-atomic distances within 15 Å) is correctly placed. It is a per-residue number between 0 and 100, with higher meaning more reliable.

Nearest PDB structures. Nearest PDB neighbors are the top structural matches found by Foldseek when searching this structure against the entire Protein Data Bank. Each hit reports a TM-score (0 to 1; >0.5 almost always implies the same fold) and an E-value. These are *structural* homologs — they may share no detectable sequence similarity.

Solvent-accessible surface area. Accessible surface area quantifies burial. A residue with SASA near zero is packed into the hydrophobic core; one with SASA >100 Å² sits on the surface. Computed here via the Shrake–Rupley numerical algorithm with a 1.4 Å probe.

Rendered structure images. Structure images are PyMOL renders from six orthogonal camera directions. Cartoon representation draws helices as coils and strands as arrows; sticks shows the backbone as bonds; surface shows the solvent-excluded envelope. Rainbow coloring maps sequence p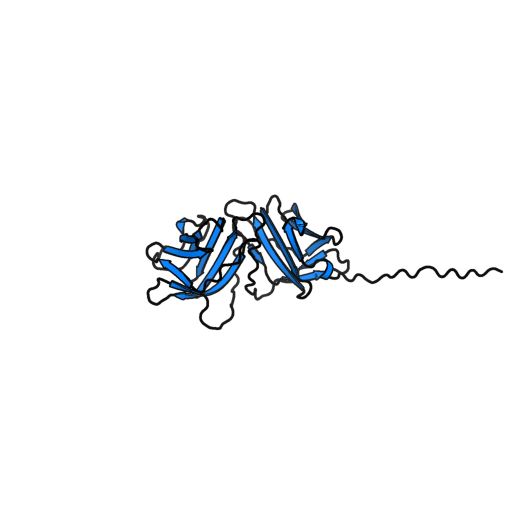osition to hue (blue→red, N→C); chain coloring assigns a distinct color per polypeptide.

Backbone torsions (φ/ψ). φ (phi) and ψ (psi) are the two rotatable backbone dihedrals per residue: φ is the C(i-1)–N–Cα–C torsion, ψ is the N–Cα–C–N(i+1) torsion, both in degrees on (−180°, 180°]. α-helical residues cluster near (−60°, −45°); β-strand residues near (−120°, +130°). A Ramachandran plot is simply a scatter of (φ, ψ) for every residue.

Predicted aligned error. Predicted Aligned Error (PAE) is an AlphaFold confidence matrix: entry (i, j) is the expected error in the position of residue j, in ångströms, when the prediction is superimposed on the true structure at residue i. Low PAE within a block of residues means that block is internally rigid and well-predicted; high PAE between two blocks means their relative placement is uncertain even if each block individually is confident.

mmCIF coordinates. Structure coordinates are given as an mmCIF _atom_site loop: one row per atom with element, residue name, chain id, sequence number, and x/y/z position in Å. Only the four main-chain atoms per residue are included here; side chains are omitted to keep the record compact.

InterPro / GO / CATH / organism. Database cross-references. InterPro integrates a dozen domain/family signature databases into unified entries with residue-range hits. GO terms attach function/process/location labels with evidence codes. CATH codes position the fold in a four-level structural taxonomy. Organism is the NCBI-taxonomy species name.

Secondary structure (3-state, P-SEA). SS3 is a coarse helix/strand/coil call (letters a/b/c) made by the P-SEA algorithm from inter-Cα distances and dihedrals. It is less detailed than DSSP but needs only Cα positions.

Sequence. Sequence gives the chain of amino acids in standard one-letter code (A=alanine, C=cysteine, …, Y=tyrosine), read N→C. It is the only feature that is directly encoded by the gene; all structural features are derived from the folded form of this sequence.